Protein AF-A0A8S8YI99-F1 (afdb_monomer_lite)

Structure (mmCIF, N/CA/C/O backbone):
data_AF-A0A8S8YI99-F1
#
_entry.id   AF-A0A8S8YI99-F1
#
loop_
_atom_site.group_PDB
_atom_site.id
_atom_site.type_symbol
_atom_site.label_atom_id
_atom_site.label_alt_id
_atom_site.label_comp_id
_atom_site.label_asym_id
_atom_site.label_entity_id
_atom_site.label_seq_id
_atom_site.pdbx_PDB_ins_code
_atom_site.Cartn_x
_atom_site.Cartn_y
_atom_site.Cartn_z
_atom_site.occupancy
_atom_site.B_iso_or_equiv
_atom_site.auth_seq_id
_atom_site.auth_comp_id
_atom_site.auth_asym_id
_atom_site.auth_atom_id
_atom_site.pdbx_PDB_model_num
ATOM 1 N N . MET A 1 1 ? 26.981 -4.053 -29.893 1.00 69.88 1 MET A N 1
ATOM 2 C CA . MET A 1 1 ? 26.387 -3.080 -28.957 1.00 69.88 1 MET A CA 1
ATOM 3 C C . MET A 1 1 ? 26.513 -3.657 -27.555 1.00 69.88 1 MET A C 1
ATOM 5 O O . MET A 1 1 ? 26.283 -4.852 -27.408 1.00 69.88 1 MET A O 1
ATOM 9 N N . ALA A 1 2 ? 26.973 -2.885 -26.573 1.00 91.38 2 ALA A N 1
ATOM 10 C CA . ALA A 1 2 ? 27.044 -3.340 -25.183 1.00 91.38 2 ALA A CA 1
ATOM 11 C C . ALA A 1 2 ? 25.793 -2.877 -24.428 1.00 91.38 2 ALA A C 1
ATOM 13 O O . ALA A 1 2 ? 25.209 -1.854 -24.773 1.00 91.38 2 ALA A O 1
ATOM 14 N N . VAL A 1 3 ? 25.382 -3.630 -23.413 1.00 95.75 3 VAL A N 1
ATOM 15 C CA . VAL A 1 3 ? 24.265 -3.276 -22.538 1.00 95.75 3 VAL A CA 1
ATOM 16 C C . VAL A 1 3 ? 24.589 -3.744 -21.124 1.00 95.75 3 VAL A C 1
ATOM 18 O O . VAL A 1 3 ? 25.156 -4.821 -20.942 1.00 95.75 3 VAL A O 1
ATOM 21 N N . SER A 1 4 ? 24.269 -2.932 -20.118 1.00 97.69 4 SER A N 1
ATOM 22 C CA . SER A 1 4 ? 24.374 -3.328 -18.709 1.00 97.69 4 SER A CA 1
ATOM 23 C C . SER A 1 4 ? 22.995 -3.482 -18.100 1.00 97.69 4 SER A C 1
ATOM 25 O O . SER A 1 4 ? 22.125 -2.641 -18.316 1.00 97.69 4 SER A O 1
ATOM 27 N N . VAL A 1 5 ? 22.821 -4.539 -17.311 1.00 97.44 5 VAL A N 1
ATOM 28 C CA . VAL A 1 5 ? 21.569 -4.847 -16.623 1.00 97.44 5 VAL A CA 1
ATOM 29 C C . VAL A 1 5 ? 21.832 -4.909 -15.124 1.00 97.44 5 VAL A C 1
ATOM 31 O O . VAL A 1 5 ? 22.716 -5.630 -14.668 1.00 97.44 5 VAL A O 1
ATOM 34 N N . ASN A 1 6 ? 21.053 -4.150 -14.363 1.00 97.88 6 ASN A N 1
ATOM 35 C CA . ASN A 1 6 ? 21.042 -4.127 -12.911 1.00 97.88 6 ASN A CA 1
ATOM 36 C C . ASN A 1 6 ? 19.710 -4.699 -12.412 1.00 97.88 6 ASN A C 1
ATOM 38 O O . ASN A 1 6 ? 18.655 -4.102 -12.627 1.00 97.88 6 ASN A O 1
ATOM 42 N N . LEU A 1 7 ? 19.769 -5.842 -11.734 1.00 97.88 7 LEU A N 1
ATOM 43 C CA . LEU A 1 7 ? 18.630 -6.425 -11.032 1.00 97.88 7 LEU A CA 1
ATOM 44 C C . LEU A 1 7 ? 18.609 -5.872 -9.606 1.00 97.88 7 LEU A C 1
ATOM 46 O O . LEU A 1 7 ? 19.582 -6.011 -8.868 1.00 97.88 7 LEU A O 1
ATOM 50 N N . SER A 1 8 ? 17.523 -5.205 -9.234 1.00 96.50 8 SER A N 1
ATOM 51 C CA . SER A 1 8 ? 17.423 -4.418 -8.008 1.00 96.50 8 SER A CA 1
ATOM 52 C C . SER A 1 8 ? 16.201 -4.797 -7.171 1.00 96.50 8 SER A C 1
ATOM 54 O O . SER A 1 8 ? 15.114 -5.031 -7.693 1.00 96.50 8 SER A O 1
ATOM 56 N N . SER A 1 9 ? 16.378 -4.741 -5.853 1.00 95.50 9 SER A N 1
ATOM 57 C CA . SER A 1 9 ? 15.305 -4.675 -4.855 1.00 95.50 9 SER A CA 1
ATOM 58 C C . SER A 1 9 ? 15.470 -3.361 -4.092 1.00 95.50 9 SER A C 1
ATOM 60 O O . SER A 1 9 ? 15.907 -3.329 -2.945 1.00 95.50 9 SER A O 1
ATOM 62 N N . SER A 1 10 ? 15.232 -2.242 -4.778 1.00 94.00 10 SER A N 1
ATOM 63 C CA . SER A 1 10 ? 15.335 -0.898 -4.207 1.00 94.00 10 SER A CA 1
ATOM 64 C C . SER A 1 10 ? 14.017 -0.537 -3.521 1.00 94.00 10 SER A C 1
ATOM 66 O O . SER A 1 10 ? 13.021 -0.345 -4.225 1.00 94.00 10 SER A O 1
ATOM 68 N N . PRO A 1 11 ? 13.991 -0.412 -2.181 1.00 94.31 11 PRO A N 1
ATOM 69 C CA . PRO A 1 11 ? 12.763 -0.121 -1.459 1.00 94.31 11 PRO A CA 1
ATOM 70 C C . PRO A 1 11 ? 12.285 1.307 -1.730 1.00 94.31 11 PRO A C 1
ATOM 72 O O . PRO A 1 11 ? 13.090 2.241 -1.884 1.00 94.31 11 PRO A O 1
ATOM 75 N N . TYR A 1 12 ? 10.971 1.463 -1.760 1.00 92.75 12 TYR A N 1
ATOM 76 C CA . TYR A 1 12 ? 10.260 2.721 -1.867 1.00 92.75 12 TYR A CA 1
ATOM 77 C C . TYR A 1 12 ? 10.449 3.570 -0.604 1.00 92.75 12 TYR A C 1
ATOM 79 O O . TYR A 1 12 ? 10.443 3.072 0.519 1.00 92.75 12 TYR A O 1
ATOM 87 N N . HIS A 1 13 ? 10.595 4.877 -0.800 1.00 86.50 13 HIS A N 1
ATOM 88 C CA . HIS A 1 13 ? 10.345 5.879 0.229 1.00 86.50 13 HIS A CA 1
ATOM 89 C C . HIS A 1 13 ? 9.954 7.193 -0.447 1.00 86.50 13 HIS A C 1
ATOM 91 O O . HIS A 1 13 ? 10.407 7.489 -1.554 1.00 86.50 13 HIS A O 1
ATOM 97 N N . LEU A 1 14 ? 9.158 8.007 0.247 1.00 80.62 14 LEU A N 1
ATOM 98 C CA . LEU A 1 14 ? 8.550 9.220 -0.311 1.00 80.62 14 LEU A CA 1
ATOM 99 C C . LEU A 1 14 ? 9.578 10.210 -0.898 1.00 80.62 14 LEU A C 1
ATOM 101 O O . LEU A 1 14 ? 9.325 10.861 -1.898 1.00 80.62 14 LEU A O 1
ATOM 105 N N . SER A 1 15 ? 10.772 10.304 -0.309 1.00 75.06 15 SER A N 1
ATOM 106 C CA . SER A 1 15 ? 11.828 11.230 -0.754 1.00 75.06 15 SER A CA 1
ATOM 107 C C . SER A 1 15 ? 12.723 10.721 -1.900 1.00 75.06 15 SER A C 1
ATOM 109 O O . SER A 1 15 ? 13.698 11.389 -2.242 1.00 75.06 15 SER A O 1
ATOM 111 N N . LYS A 1 16 ? 12.449 9.548 -2.494 1.00 69.25 16 LYS A N 1
ATOM 112 C CA . LYS A 1 16 ? 13.306 8.921 -3.529 1.00 69.25 16 LYS A CA 1
ATOM 113 C C . LYS A 1 16 ? 13.011 9.396 -4.961 1.00 69.25 16 LYS A C 1
ATOM 115 O O . LYS A 1 16 ? 13.582 8.870 -5.922 1.00 69.25 16 LYS A O 1
ATOM 120 N N . GLU A 1 17 ? 12.132 10.381 -5.114 1.00 71.19 17 GLU A N 1
ATOM 121 C CA . GLU A 1 17 ? 11.696 10.927 -6.402 1.00 71.19 17 GLU A CA 1
ATOM 122 C C . GLU A 1 17 ? 12.882 11.408 -7.263 1.00 71.19 17 GLU A C 1
ATOM 124 O O . GLU A 1 17 ? 13.791 12.101 -6.801 1.00 71.19 17 GLU A O 1
ATOM 129 N N . GLY A 1 18 ? 12.925 10.973 -8.528 1.00 76.88 18 GLY A N 1
ATOM 130 C CA . GLY A 1 18 ? 13.975 11.335 -9.492 1.00 76.88 18 GLY A CA 1
ATOM 131 C C . GLY A 1 18 ? 15.373 10.749 -9.225 1.00 76.88 18 GLY A C 1
ATOM 132 O O . GLY A 1 18 ? 16.262 10.881 -10.068 1.00 76.88 18 GLY A O 1
ATOM 133 N N . VAL A 1 19 ? 15.604 10.063 -8.096 1.00 87.25 19 VAL A N 1
ATOM 134 C CA . VAL A 1 19 ? 16.926 9.503 -7.744 1.00 87.25 19 VAL A CA 1
ATOM 135 C C . VAL A 1 19 ? 17.355 8.420 -8.738 1.00 87.25 19 VAL A C 1
ATOM 137 O O . VAL A 1 19 ? 18.492 8.431 -9.212 1.00 87.25 19 VAL A O 1
ATOM 140 N N . ARG A 1 20 ? 16.442 7.513 -9.109 1.00 90.81 20 ARG A N 1
ATOM 141 C CA . ARG A 1 20 ? 16.730 6.440 -10.078 1.00 90.81 20 ARG A CA 1
ATOM 142 C C . ARG A 1 20 ? 16.978 6.957 -11.488 1.00 90.81 20 ARG A C 1
ATOM 144 O O . ARG A 1 20 ? 17.916 6.494 -12.126 1.00 90.81 20 ARG A O 1
ATOM 151 N N . ALA A 1 21 ? 16.211 7.948 -11.941 1.00 92.56 21 ALA A N 1
ATOM 152 C CA . ALA A 1 21 ? 16.434 8.585 -13.237 1.00 92.56 21 ALA A CA 1
ATOM 153 C C . ALA A 1 21 ? 17.845 9.191 -13.324 1.00 92.56 21 ALA A C 1
ATOM 155 O O . ALA A 1 21 ? 18.573 8.935 -14.283 1.00 92.56 21 ALA A O 1
ATOM 156 N N . LYS A 1 22 ? 18.274 9.922 -12.284 1.00 93.69 22 LYS A N 1
ATOM 157 C CA . LYS A 1 22 ? 19.636 10.477 -12.193 1.00 93.69 22 LYS A CA 1
ATOM 158 C C . LYS A 1 22 ? 20.707 9.385 -12.195 1.00 93.69 22 LYS A C 1
ATOM 160 O O . LYS A 1 22 ? 21.696 9.513 -12.916 1.00 93.69 22 LYS A O 1
ATOM 165 N N . LEU A 1 23 ? 20.506 8.317 -11.419 1.00 94.69 23 LEU A N 1
ATOM 166 C CA . LEU A 1 23 ? 21.426 7.178 -11.350 1.00 94.69 23 LEU A CA 1
ATOM 167 C C . LEU A 1 23 ? 21.595 6.513 -12.717 1.00 94.69 23 LEU A C 1
ATOM 169 O O . LEU A 1 23 ? 22.722 6.333 -13.169 1.00 94.69 23 LEU A O 1
ATOM 173 N N . VAL A 1 24 ? 20.489 6.183 -13.383 1.00 96.00 24 VAL A N 1
ATOM 174 C CA . VAL A 1 24 ? 20.504 5.470 -14.666 1.00 96.00 24 VAL A CA 1
ATOM 175 C C . VAL A 1 24 ? 21.127 6.318 -15.768 1.00 96.00 24 VAL A C 1
ATOM 177 O O . VAL A 1 24 ? 21.993 5.826 -16.486 1.00 96.00 24 VAL A O 1
ATOM 180 N N . ARG A 1 25 ? 20.780 7.607 -15.851 1.00 96.25 25 ARG A N 1
ATOM 181 C CA . ARG A 1 25 ? 21.399 8.535 -16.812 1.00 96.25 25 ARG A CA 1
ATOM 182 C C . ARG A 1 25 ? 22.901 8.639 -16.593 1.00 96.25 25 ARG A C 1
ATOM 184 O O . ARG A 1 25 ? 23.674 8.526 -17.540 1.00 96.25 25 ARG A O 1
ATOM 191 N N . LYS A 1 26 ? 23.326 8.795 -15.334 1.00 97.31 26 LYS A N 1
ATOM 192 C CA . LYS A 1 26 ? 24.749 8.874 -14.997 1.00 97.31 26 LYS A CA 1
ATOM 193 C C . LYS A 1 26 ? 25.484 7.575 -15.329 1.00 97.31 26 LYS A C 1
ATOM 195 O O . LYS A 1 26 ? 26.608 7.638 -15.826 1.00 97.31 26 LYS A O 1
ATOM 200 N N . ALA A 1 27 ? 24.872 6.420 -15.072 1.00 97.75 27 ALA A N 1
ATOM 201 C CA . ALA A 1 27 ? 25.441 5.120 -15.410 1.00 97.75 27 ALA A CA 1
ATOM 202 C C . ALA A 1 27 ? 25.604 4.963 -16.929 1.00 97.75 27 ALA A C 1
ATOM 204 O O . ALA A 1 27 ? 26.716 4.714 -17.391 1.00 97.75 27 ALA A O 1
ATOM 205 N N . ALA A 1 28 ? 24.546 5.210 -17.706 1.00 97.69 28 ALA A N 1
ATOM 206 C CA . ALA A 1 28 ? 24.569 5.100 -19.164 1.00 97.69 28 ALA A CA 1
ATOM 207 C C . ALA A 1 28 ? 25.586 6.060 -19.807 1.00 97.69 28 ALA A C 1
ATOM 209 O O . ALA A 1 28 ? 26.390 5.642 -20.641 1.00 97.69 28 ALA A O 1
ATOM 210 N N . SER A 1 29 ? 25.638 7.323 -19.361 1.00 97.56 29 SER A N 1
ATOM 211 C CA . SER A 1 29 ? 26.614 8.295 -19.873 1.00 97.56 29 SER A CA 1
ATOM 212 C C . SER A 1 29 ? 28.059 7.913 -19.539 1.00 97.56 29 SER A C 1
ATOM 214 O O . SER A 1 29 ? 28.967 8.182 -20.314 1.00 97.56 29 SER A O 1
ATOM 216 N N . THR A 1 30 ? 28.290 7.316 -18.363 1.00 97.94 30 THR A N 1
ATOM 217 C CA . THR A 1 30 ? 29.642 6.940 -17.908 1.00 97.94 30 THR A CA 1
ATOM 218 C C . THR A 1 30 ? 30.135 5.675 -18.607 1.00 97.94 30 THR A C 1
ATOM 220 O O . THR A 1 30 ? 31.314 5.578 -18.929 1.00 97.94 30 THR A O 1
ATOM 223 N N . LEU A 1 31 ? 29.240 4.715 -18.850 1.00 97.38 31 LEU A N 1
ATOM 224 C CA . LEU A 1 31 ? 29.555 3.455 -19.524 1.00 97.38 31 LEU A CA 1
ATOM 225 C C . LEU A 1 31 ? 29.600 3.591 -21.054 1.00 97.38 31 LEU A C 1
ATOM 227 O O . LEU A 1 31 ? 30.177 2.741 -21.728 1.00 97.38 31 LEU A O 1
ATOM 231 N N . GLY A 1 32 ? 28.995 4.645 -21.611 1.00 97.00 32 GLY A N 1
ATOM 232 C CA . GLY A 1 32 ? 28.940 4.877 -23.056 1.00 97.00 32 GLY A CA 1
ATOM 233 C C . GLY A 1 32 ? 27.995 3.928 -23.800 1.00 97.00 32 GLY A C 1
ATOM 234 O O . GLY A 1 32 ? 28.069 3.827 -25.021 1.00 97.00 32 GLY A O 1
ATOM 235 N N . HIS A 1 33 ? 27.109 3.230 -23.087 1.00 97.00 33 HIS A N 1
ATOM 236 C CA . HIS A 1 33 ? 26.093 2.353 -23.665 1.00 97.00 33 HIS A CA 1
ATOM 237 C C . HIS A 1 33 ? 24.839 2.286 -22.769 1.00 97.00 33 HIS A C 1
ATOM 239 O O . HIS A 1 33 ? 24.893 2.725 -21.616 1.00 97.00 33 HIS A O 1
ATOM 245 N N . PRO A 1 34 ? 23.712 1.728 -23.249 1.00 97.56 34 PRO A N 1
ATOM 246 C CA . PRO A 1 34 ? 22.478 1.660 -22.470 1.00 97.56 34 PRO A CA 1
ATOM 247 C C . PRO A 1 34 ? 22.619 0.893 -21.148 1.00 97.56 34 PRO A C 1
ATOM 249 O O . PRO A 1 34 ? 23.359 -0.097 -21.051 1.00 97.56 34 PRO A O 1
ATOM 252 N N . PHE A 1 35 ? 21.896 1.363 -20.132 1.00 98.06 35 PHE A N 1
ATOM 253 C CA . PHE A 1 35 ? 21.849 0.794 -18.787 1.00 98.06 35 PHE A CA 1
ATOM 254 C C . PHE A 1 35 ? 20.394 0.544 -18.382 1.00 98.06 35 PHE A C 1
ATOM 256 O O . PHE A 1 35 ? 19.594 1.479 -18.333 1.00 98.06 35 PHE A O 1
ATOM 263 N N . LEU A 1 36 ? 20.054 -0.708 -18.076 1.00 97.62 36 LEU A N 1
ATOM 264 C CA . LEU A 1 36 ? 18.724 -1.111 -17.624 1.00 97.62 36 LEU A CA 1
ATOM 265 C C . LEU A 1 36 ? 18.750 -1.445 -16.138 1.00 97.62 36 LEU A C 1
ATOM 267 O O . LEU A 1 36 ? 19.582 -2.226 -15.687 1.00 97.62 36 LEU A O 1
ATOM 271 N N . LEU A 1 37 ? 17.805 -0.895 -15.386 1.00 97.62 37 LE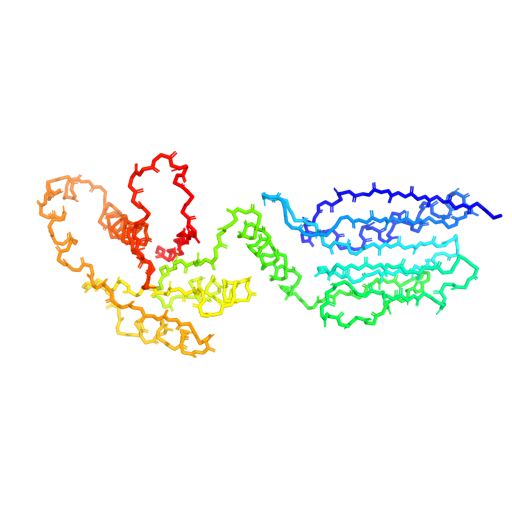U A N 1
ATOM 272 C CA . LEU A 1 37 ? 17.546 -1.234 -13.995 1.00 97.62 37 LEU A CA 1
ATOM 273 C C . LEU A 1 37 ? 16.163 -1.878 -13.903 1.00 97.62 37 LEU A C 1
ATOM 275 O O . LEU A 1 37 ? 15.145 -1.218 -14.111 1.00 97.62 37 LEU A O 1
ATOM 279 N N . CYS A 1 38 ? 16.135 -3.165 -13.569 1.00 97.38 38 CYS A N 1
ATOM 280 C CA . CYS A 1 38 ? 14.917 -3.915 -13.297 1.00 97.38 38 CYS A CA 1
ATOM 281 C C . CYS A 1 38 ? 14.701 -3.962 -11.787 1.00 97.38 38 CYS A C 1
ATOM 283 O O . CYS A 1 38 ? 15.500 -4.573 -11.077 1.00 97.38 38 CYS A O 1
ATOM 285 N N . ASN A 1 39 ? 13.655 -3.304 -11.295 1.00 96.81 39 ASN A N 1
ATOM 286 C CA . ASN A 1 39 ? 13.352 -3.251 -9.871 1.00 96.81 39 ASN A CA 1
ATOM 287 C C . ASN A 1 39 ? 12.201 -4.196 -9.516 1.00 96.81 39 ASN A C 1
ATOM 289 O O . ASN A 1 39 ? 11.265 -4.365 -10.296 1.00 96.81 39 ASN A O 1
ATOM 293 N N . GLN A 1 40 ? 12.255 -4.759 -8.314 1.00 96.62 40 GLN A N 1
ATOM 294 C CA . GLN A 1 40 ? 11.138 -5.480 -7.714 1.00 96.62 40 GLN A CA 1
ATOM 295 C C . GLN A 1 40 ? 9.895 -4.579 -7.568 1.00 96.62 40 GLN A C 1
ATOM 297 O O . GLN A 1 40 ? 10.007 -3.358 -7.434 1.00 96.62 40 GLN A O 1
ATOM 302 N N . VAL A 1 41 ? 8.714 -5.198 -7.566 1.00 95.81 41 VAL A N 1
ATOM 303 C CA . VAL A 1 41 ? 7.425 -4.589 -7.211 1.00 95.81 41 VAL A CA 1
ATOM 304 C C . VAL A 1 41 ? 6.726 -5.470 -6.168 1.00 95.81 41 VAL A C 1
ATOM 306 O O . VAL A 1 41 ? 6.932 -6.686 -6.177 1.00 95.81 41 VAL A O 1
ATOM 309 N N . GLY A 1 42 ? 5.953 -4.875 -5.260 1.00 95.56 42 GLY A N 1
ATOM 310 C CA . GLY A 1 42 ? 5.233 -5.586 -4.195 1.00 95.56 42 GLY A CA 1
ATOM 311 C C . GLY A 1 42 ? 5.710 -5.229 -2.787 1.00 95.56 42 GLY A C 1
ATOM 312 O O . GLY A 1 42 ? 6.720 -4.549 -2.609 1.00 95.56 42 GLY A O 1
ATOM 313 N N . GLY A 1 43 ? 4.988 -5.700 -1.775 1.00 95.69 43 GLY A N 1
ATOM 314 C CA . GLY A 1 43 ? 5.337 -5.555 -0.360 1.00 95.69 43 GLY A CA 1
ATOM 315 C C . GLY A 1 43 ? 6.004 -6.804 0.212 1.00 95.69 43 GLY A C 1
ATOM 316 O O . GLY A 1 43 ? 5.630 -7.923 -0.114 1.00 95.69 43 GLY A O 1
ATOM 317 N N . ASN A 1 44 ? 6.999 -6.656 1.074 1.00 94.50 44 ASN A N 1
ATOM 318 C CA . ASN A 1 44 ? 7.594 -7.749 1.832 1.00 94.50 44 ASN A CA 1
ATOM 319 C C . ASN A 1 44 ? 7.843 -7.283 3.264 1.00 94.50 44 ASN A C 1
ATOM 321 O O . ASN A 1 44 ? 8.831 -6.588 3.523 1.00 94.50 44 ASN A O 1
ATOM 325 N N . ASP A 1 45 ? 6.959 -7.699 4.169 1.00 91.56 45 ASP A N 1
ATOM 326 C CA . ASP A 1 45 ? 6.895 -7.194 5.539 1.00 91.56 45 ASP A CA 1
ATOM 327 C C . ASP A 1 45 ? 6.891 -5.652 5.534 1.00 91.56 45 ASP A C 1
ATOM 329 O O . ASP A 1 45 ? 6.075 -5.038 4.847 1.00 91.56 45 ASP A O 1
ATOM 333 N N . ASP A 1 46 ? 7.835 -5.020 6.229 1.00 91.00 46 ASP A N 1
ATOM 334 C CA . ASP A 1 46 ? 7.919 -3.561 6.362 1.00 91.00 46 ASP A CA 1
ATOM 335 C C . ASP A 1 46 ? 8.483 -2.845 5.116 1.00 91.00 46 ASP A C 1
ATOM 337 O O . ASP A 1 46 ? 8.576 -1.614 5.086 1.00 91.00 46 ASP A O 1
ATOM 341 N N . LEU A 1 47 ? 8.914 -3.588 4.088 1.00 95.19 47 LEU A N 1
ATOM 342 C CA . LEU A 1 47 ? 9.511 -3.027 2.875 1.00 95.19 47 LEU A CA 1
ATOM 343 C C . LEU A 1 47 ? 8.543 -3.075 1.700 1.00 95.19 47 LEU A C 1
ATOM 345 O O . LEU A 1 47 ? 7.982 -4.112 1.372 1.00 95.19 47 LEU A O 1
ATOM 349 N N . LEU A 1 48 ? 8.426 -1.954 0.996 1.00 96.06 48 LEU A N 1
ATOM 350 C CA . LEU A 1 48 ? 7.611 -1.831 -0.208 1.00 96.06 48 LEU A CA 1
ATOM 351 C C . LEU A 1 48 ? 8.518 -1.573 -1.404 1.00 96.06 48 LEU A C 1
ATOM 353 O O . LEU A 1 48 ? 9.459 -0.787 -1.311 1.00 96.06 48 LEU A O 1
ATOM 357 N N . PHE A 1 49 ? 8.232 -2.207 -2.532 1.00 96.00 49 PHE A N 1
ATOM 358 C CA . PHE A 1 49 ? 8.944 -2.020 -3.787 1.00 96.00 49 PHE A CA 1
ATOM 359 C C . PHE A 1 49 ? 7.962 -1.495 -4.830 1.00 96.00 49 PHE A C 1
ATOM 361 O O . PHE A 1 49 ? 6.935 -2.108 -5.110 1.00 96.00 49 PHE A O 1
ATOM 368 N N . ASP A 1 50 ? 8.270 -0.342 -5.410 1.00 94.12 50 ASP A N 1
ATOM 369 C CA . ASP A 1 50 ? 7.360 0.396 -6.286 1.00 94.12 50 ASP A CA 1
ATOM 370 C C . ASP A 1 50 ? 7.440 -0.031 -7.755 1.00 94.12 50 ASP A C 1
ATOM 372 O O . ASP A 1 50 ? 6.777 0.565 -8.602 1.00 94.12 50 ASP A O 1
ATOM 376 N N . GLY A 1 51 ? 8.268 -1.021 -8.102 1.00 93.94 51 GLY A N 1
ATOM 377 C CA . GLY A 1 51 ? 8.568 -1.308 -9.499 1.00 93.94 51 GLY A CA 1
ATOM 378 C C . GLY A 1 51 ? 9.330 -0.132 -10.094 1.00 93.94 51 GLY A C 1
ATOM 379 O O . GLY A 1 51 ? 10.448 0.143 -9.659 1.00 93.94 51 GLY A O 1
ATOM 380 N N . ARG A 1 52 ? 8.745 0.583 -11.067 1.00 92.94 52 ARG A N 1
ATOM 381 C CA . ARG A 1 52 ? 9.401 1.671 -11.824 1.00 92.94 52 ARG A CA 1
ATOM 382 C C . ARG A 1 52 ? 10.783 1.263 -12.342 1.00 92.94 52 ARG A C 1
ATOM 384 O O . ARG A 1 52 ? 11.788 1.957 -12.137 1.00 92.94 52 ARG A O 1
ATOM 391 N N . SER A 1 53 ? 10.839 0.089 -12.965 1.00 95.12 53 SER A N 1
ATOM 392 C CA . SER A 1 53 ? 11.993 -0.330 -13.761 1.00 95.12 53 SER A CA 1
ATOM 393 C C . SER A 1 53 ? 12.274 0.715 -14.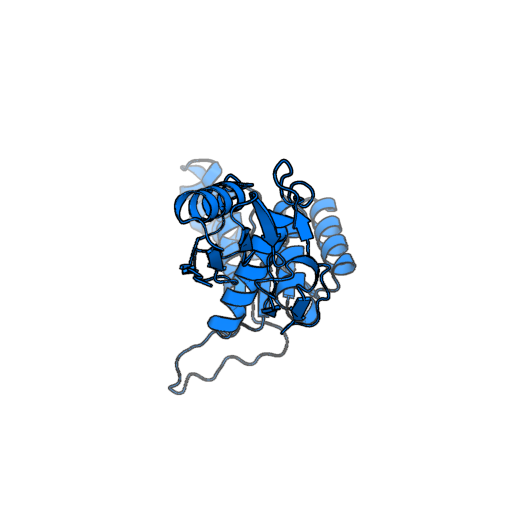839 1.00 95.12 53 SER A C 1
ATOM 395 O O . SER A 1 53 ? 11.350 1.347 -15.348 1.00 95.12 53 SER A O 1
ATOM 397 N N . ILE A 1 54 ? 13.542 0.937 -15.161 1.00 95.56 54 ILE A N 1
ATOM 398 C CA . ILE A 1 54 ? 13.957 2.071 -15.988 1.00 95.56 54 ILE A CA 1
ATOM 399 C C . ILE A 1 54 ? 15.156 1.696 -16.859 1.00 95.56 54 ILE A C 1
ATOM 401 O O . ILE A 1 54 ? 16.131 1.117 -16.383 1.00 95.56 54 ILE A O 1
ATOM 405 N N . ALA A 1 55 ? 15.086 2.048 -18.137 1.00 97.00 55 ALA A N 1
ATOM 406 C CA . ALA A 1 55 ? 16.190 1.968 -19.084 1.00 97.00 55 ALA A CA 1
ATOM 407 C C . ALA A 1 55 ? 16.672 3.380 -19.418 1.00 97.00 55 ALA A C 1
ATOM 409 O O . ALA A 1 55 ? 15.857 4.296 -19.522 1.00 97.00 55 ALA A O 1
ATOM 410 N N . GLY A 1 56 ? 17.981 3.567 -19.580 1.00 97.00 56 GLY A N 1
ATOM 411 C CA . GLY A 1 56 ? 18.543 4.841 -20.012 1.00 97.00 56 GLY A CA 1
ATOM 412 C C . GLY A 1 56 ? 19.683 4.699 -21.001 1.00 97.00 56 GLY A C 1
ATOM 413 O O . GLY A 1 56 ? 20.439 3.726 -20.963 1.00 97.00 56 GLY A O 1
ATOM 414 N N . TRP A 1 57 ? 19.808 5.706 -21.858 1.00 97.44 57 TRP A N 1
ATOM 415 C CA . TRP A 1 57 ? 20.779 5.780 -22.943 1.00 97.44 57 TRP A CA 1
ATOM 416 C C . TRP A 1 57 ? 21.851 6.847 -22.671 1.00 97.44 57 TRP A C 1
ATOM 418 O O . TRP A 1 57 ? 21.646 7.739 -21.840 1.00 97.44 57 TRP A O 1
ATOM 428 N N . PRO A 1 58 ? 23.023 6.769 -23.338 1.00 96.81 58 PRO A N 1
ATOM 429 C CA . PRO A 1 58 ? 24.119 7.721 -23.128 1.00 96.81 58 PRO A CA 1
ATOM 430 C C . PRO A 1 58 ? 23.781 9.174 -23.480 1.00 96.81 58 PRO A C 1
ATOM 432 O O . PRO A 1 58 ? 24.392 10.086 -22.930 1.00 96.81 58 PRO A O 1
ATOM 435 N N . ASP A 1 59 ? 22.812 9.386 -24.372 1.00 95.62 59 ASP A N 1
ATOM 436 C CA . ASP A 1 59 ? 22.270 10.703 -24.729 1.00 95.62 59 ASP A CA 1
ATOM 437 C C . ASP A 1 59 ? 21.421 11.323 -23.603 1.00 95.62 59 ASP A C 1
ATOM 439 O O . ASP A 1 59 ? 21.091 12.505 -23.646 1.00 95.62 59 ASP A O 1
ATOM 443 N N . GLY A 1 60 ? 21.098 10.533 -22.577 1.00 95.94 60 GLY A N 1
ATOM 444 C CA . GLY A 1 60 ? 20.280 10.913 -21.441 1.00 95.94 60 GLY A CA 1
ATOM 445 C C . GLY A 1 60 ? 18.814 10.511 -21.572 1.00 95.94 60 GLY A C 1
ATOM 446 O O . GLY A 1 60 ? 18.097 10.684 -20.593 1.00 95.94 60 GLY A O 1
ATOM 447 N N . THR A 1 61 ? 18.353 9.973 -22.699 1.00 96.69 61 THR A N 1
ATOM 448 C CA . THR A 1 61 ? 16.969 9.497 -22.850 1.00 96.69 61 THR A CA 1
ATOM 449 C C . THR A 1 61 ? 16.692 8.375 -21.850 1.00 96.69 61 THR A C 1
ATOM 451 O O . THR A 1 61 ? 17.568 7.544 -21.594 1.00 96.69 61 THR A O 1
ATOM 454 N N . ILE A 1 62 ? 15.494 8.345 -21.256 1.00 96.44 62 ILE A N 1
ATOM 455 C CA . ILE A 1 62 ? 15.056 7.235 -20.397 1.00 96.44 62 ILE A CA 1
ATOM 456 C C . ILE A 1 62 ? 13.662 6.747 -20.778 1.00 96.44 62 ILE A C 1
ATOM 458 O O . ILE A 1 62 ? 12.808 7.525 -21.198 1.00 96.44 62 ILE A O 1
ATOM 462 N N . VAL A 1 63 ? 13.431 5.459 -20.552 1.00 95.69 63 VAL A N 1
ATOM 463 C CA . VAL A 1 63 ? 12.112 4.827 -20.610 1.00 95.69 63 VAL A CA 1
ATOM 464 C C . VAL A 1 63 ? 11.826 4.221 -19.246 1.00 95.69 63 VAL A C 1
ATOM 466 O O . VAL A 1 63 ? 12.638 3.443 -18.738 1.00 95.69 63 VAL A O 1
ATOM 469 N N . GLN A 1 64 ? 10.690 4.572 -18.647 1.00 93.88 64 GLN A N 1
ATOM 470 C CA . GLN A 1 64 ? 10.303 4.106 -17.316 1.00 93.88 64 GLN A CA 1
ATOM 471 C C . GLN A 1 64 ? 9.010 3.285 -17.374 1.00 93.88 64 GLN A C 1
ATOM 473 O O . GLN A 1 64 ? 8.017 3.697 -17.971 1.00 93.88 64 GLN A O 1
ATOM 478 N N . GLY A 1 65 ? 9.031 2.119 -16.727 1.00 92.88 65 GLY A N 1
ATOM 479 C CA . GLY A 1 65 ? 7.850 1.297 -16.484 1.00 92.88 65 GLY A CA 1
ATOM 480 C C . GLY A 1 65 ? 6.944 1.881 -15.390 1.00 92.88 65 GLY A C 1
ATOM 481 O O . GLY A 1 65 ? 7.367 2.756 -14.629 1.00 92.88 65 GLY A O 1
ATOM 482 N N . PRO A 1 66 ? 5.699 1.399 -15.283 1.00 92.19 66 PRO A N 1
ATOM 483 C CA . PRO A 1 66 ? 4.743 1.904 -14.308 1.00 92.19 66 PRO A CA 1
ATOM 484 C C . PRO A 1 66 ? 5.170 1.647 -12.857 1.00 92.19 66 PRO A C 1
ATOM 486 O O . PRO A 1 66 ? 5.987 0.774 -12.545 1.00 92.19 66 PRO A O 1
ATOM 489 N N . ALA A 1 67 ? 4.592 2.446 -11.963 1.00 91.44 67 ALA A N 1
ATOM 490 C CA . ALA A 1 67 ? 4.664 2.232 -10.526 1.00 91.44 67 ALA A CA 1
ATOM 491 C C . ALA A 1 67 ? 3.615 1.202 -10.095 1.00 91.44 67 ALA A C 1
ATOM 493 O O . ALA A 1 67 ? 2.536 1.168 -10.683 1.00 91.44 67 ALA A O 1
ATOM 494 N N . TRP A 1 68 ? 3.910 0.419 -9.055 1.00 92.81 68 TRP A N 1
ATOM 495 C CA . TRP A 1 68 ? 2.934 -0.456 -8.385 1.00 92.81 68 TRP A CA 1
ATOM 496 C C . TRP A 1 68 ? 2.187 -1.402 -9.340 1.00 92.81 68 TRP A C 1
ATOM 498 O O . TRP A 1 68 ? 1.013 -1.698 -9.140 1.00 92.81 68 TRP A O 1
ATOM 508 N N . SER A 1 69 ? 2.865 -1.870 -10.389 1.00 92.75 69 SER A N 1
ATOM 509 C CA . SER A 1 69 ? 2.301 -2.791 -11.373 1.00 92.75 69 SER A CA 1
ATOM 510 C C . SER A 1 69 ? 3.284 -3.898 -11.715 1.00 92.75 69 SER A C 1
ATOM 512 O O . SER A 1 69 ? 4.498 -3.686 -11.803 1.00 92.75 69 SER A O 1
ATOM 514 N N . THR A 1 70 ? 2.733 -5.094 -11.900 1.00 93.81 70 THR A N 1
ATOM 515 C CA . THR A 1 70 ? 3.481 -6.281 -12.309 1.00 93.81 70 THR A CA 1
ATOM 516 C C . THR A 1 70 ? 3.434 -6.414 -13.824 1.00 93.81 70 THR A C 1
ATOM 518 O O . THR A 1 70 ? 2.379 -6.316 -14.447 1.00 93.81 70 THR A O 1
ATOM 521 N N . GLY A 1 71 ? 4.588 -6.635 -14.447 1.00 93.88 71 GLY A N 1
ATOM 522 C CA . GLY A 1 71 ? 4.655 -6.734 -15.898 1.00 93.88 71 GLY A CA 1
ATOM 523 C C . GLY A 1 71 ? 6.067 -6.750 -16.449 1.00 93.88 71 GLY A C 1
ATOM 524 O O . GLY A 1 71 ? 7.052 -6.814 -15.710 1.00 93.88 71 GLY A O 1
ATOM 525 N N . ILE A 1 72 ? 6.144 -6.705 -17.774 1.00 94.81 72 ILE A N 1
ATOM 526 C CA . ILE A 1 72 ? 7.388 -6.743 -18.532 1.00 94.81 72 ILE A CA 1
ATOM 527 C C . ILE A 1 72 ? 7.535 -5.420 -19.281 1.00 94.81 72 ILE A C 1
ATOM 529 O O . ILE A 1 72 ? 6.702 -5.065 -20.116 1.00 94.81 72 ILE A O 1
ATOM 533 N N . LEU A 1 73 ? 8.626 -4.708 -18.999 1.00 95.38 73 LEU A N 1
ATOM 534 C CA . LEU A 1 73 ? 9.071 -3.569 -19.795 1.00 95.38 73 LEU A CA 1
ATOM 535 C C . LEU A 1 73 ? 9.922 -4.094 -20.955 1.00 95.38 73 LEU A C 1
ATOM 537 O O . LEU A 1 73 ? 11.076 -4.476 -20.754 1.00 95.38 73 LEU A O 1
ATOM 541 N N . LEU A 1 74 ? 9.346 -4.133 -22.154 1.00 95.12 74 LEU A N 1
ATOM 542 C CA . LEU A 1 74 ? 10.039 -4.541 -23.369 1.00 95.12 74 LEU A CA 1
ATOM 543 C C . LEU A 1 74 ? 10.706 -3.319 -24.005 1.00 95.12 74 LEU A C 1
ATOM 545 O O . LEU A 1 74 ? 10.032 -2.343 -24.327 1.00 95.12 74 LEU A O 1
ATOM 549 N N . ILE A 1 75 ? 12.026 -3.383 -24.182 1.00 94.56 75 ILE A N 1
ATOM 550 C CA . ILE A 1 75 ? 12.845 -2.301 -24.734 1.00 94.56 75 ILE A CA 1
ATOM 551 C C . ILE A 1 75 ? 13.559 -2.791 -25.990 1.00 94.56 75 ILE A C 1
ATOM 553 O O . ILE A 1 75 ? 14.233 -3.822 -25.951 1.00 94.56 75 ILE A O 1
ATOM 557 N N . ASP A 1 76 ? 13.466 -2.009 -27.061 1.00 93.56 76 ASP A N 1
ATOM 558 C CA . ASP A 1 76 ? 14.417 -2.063 -28.165 1.00 93.56 76 ASP A CA 1
ATOM 559 C C . ASP A 1 76 ? 15.582 -1.110 -27.849 1.00 93.56 76 ASP A C 1
ATOM 561 O O . ASP A 1 76 ? 15.386 0.053 -27.493 1.00 93.56 76 ASP A O 1
ATOM 565 N N . ILE A 1 77 ? 16.807 -1.635 -27.892 1.00 92.12 77 ILE A N 1
ATOM 566 C CA . ILE A 1 77 ? 18.018 -0.911 -27.488 1.00 92.12 77 ILE A CA 1
ATOM 567 C C . ILE A 1 77 ? 18.411 0.133 -28.544 1.00 92.12 77 ILE A C 1
ATOM 569 O O . ILE A 1 77 ? 18.983 1.167 -28.190 1.00 92.12 77 ILE A O 1
ATOM 573 N N . ASP A 1 78 ? 18.095 -0.118 -29.813 1.00 91.94 78 ASP A N 1
ATOM 574 C CA . ASP A 1 78 ? 18.354 0.798 -30.924 1.00 91.94 78 ASP A CA 1
ATOM 575 C C . ASP A 1 78 ? 17.202 1.804 -31.101 1.00 91.94 78 ASP A C 1
ATOM 577 O O . ASP A 1 78 ? 17.430 2.940 -31.522 1.00 91.94 78 ASP A O 1
ATOM 581 N N . HIS A 1 79 ? 15.982 1.412 -30.719 1.00 90.94 79 HIS A N 1
ATOM 582 C CA . HIS A 1 79 ? 14.757 2.201 -30.870 1.00 90.94 79 HIS A CA 1
ATOM 583 C C . HIS A 1 79 ? 14.014 2.382 -29.531 1.00 90.94 79 HIS A C 1
ATOM 585 O O . HIS A 1 79 ? 13.028 1.690 -29.269 1.00 90.94 79 HIS A O 1
ATOM 591 N N . PRO A 1 80 ? 14.436 3.321 -28.657 1.00 88.69 80 PRO A N 1
ATOM 592 C CA . PRO A 1 80 ? 13.777 3.551 -27.364 1.00 88.69 80 PRO A CA 1
ATOM 593 C C . PRO A 1 80 ? 12.284 3.902 -27.488 1.00 88.69 80 PRO A C 1
ATOM 595 O O . PRO A 1 80 ? 11.506 3.646 -26.571 1.00 88.69 80 PRO A O 1
ATOM 598 N N . ASP A 1 81 ? 11.872 4.465 -28.623 1.00 90.44 81 ASP A N 1
ATOM 599 C CA . ASP A 1 81 ? 10.491 4.787 -28.982 1.00 90.44 81 ASP A CA 1
ATOM 600 C C . ASP A 1 81 ? 9.615 3.562 -29.285 1.00 90.44 81 ASP A C 1
ATOM 602 O O . ASP A 1 81 ? 8.391 3.656 -29.205 1.00 90.44 81 ASP A O 1
ATOM 606 N N . ALA A 1 82 ? 10.222 2.401 -29.547 1.00 93.06 82 ALA A N 1
ATOM 607 C CA . ALA A 1 82 ? 9.528 1.126 -29.723 1.00 93.06 82 ALA A CA 1
ATOM 608 C C . ALA A 1 82 ? 9.250 0.391 -28.395 1.00 93.06 82 ALA A C 1
ATOM 610 O O . ALA A 1 82 ? 8.746 -0.737 -28.398 1.00 93.06 82 ALA A O 1
ATOM 611 N N . ALA A 1 83 ? 9.578 1.001 -27.251 1.00 93.50 83 ALA A N 1
ATOM 612 C CA . ALA A 1 83 ? 9.328 0.410 -25.946 1.00 93.50 83 ALA A CA 1
ATOM 613 C C . ALA A 1 83 ? 7.835 0.131 -25.703 1.00 93.50 83 ALA A C 1
ATOM 615 O O . ALA A 1 83 ? 6.962 0.934 -26.040 1.00 93.50 83 ALA A O 1
ATOM 616 N N . SER A 1 84 ? 7.535 -0.997 -25.056 1.00 93.44 84 SER A N 1
ATOM 617 C CA . SER A 1 84 ? 6.163 -1.391 -24.719 1.00 93.44 84 SER A CA 1
ATOM 618 C C . SER A 1 84 ? 6.057 -2.028 -23.333 1.00 93.44 84 SER A C 1
ATOM 620 O O . SER A 1 84 ? 7.008 -2.608 -22.808 1.00 93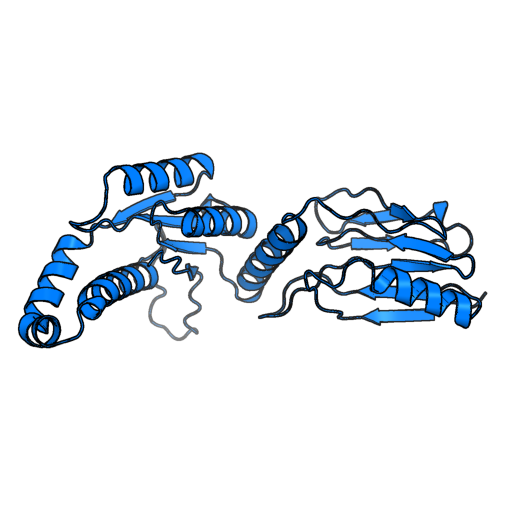.44 84 SER A O 1
ATOM 622 N N . TRP A 1 85 ? 4.889 -1.864 -22.710 1.00 94.25 85 TRP A N 1
ATOM 623 C CA . TRP A 1 85 ? 4.552 -2.487 -21.434 1.00 94.25 85 TRP A CA 1
ATOM 624 C C . TRP A 1 85 ? 3.628 -3.672 -21.678 1.00 94.25 85 TRP A C 1
ATOM 626 O O . TRP A 1 85 ? 2.575 -3.518 -22.297 1.00 94.25 85 TRP A O 1
ATOM 636 N N . ILE A 1 86 ? 4.017 -4.840 -21.173 1.00 93.38 86 ILE A N 1
ATOM 637 C CA . ILE A 1 86 ? 3.195 -6.048 -21.181 1.00 93.38 86 ILE A CA 1
ATOM 638 C C . ILE A 1 86 ? 2.733 -6.274 -19.736 1.00 93.38 86 ILE A C 1
ATOM 640 O O . ILE A 1 86 ? 3.524 -6.775 -18.929 1.00 93.38 86 ILE A O 1
ATOM 644 N N . PRO A 1 87 ? 1.504 -5.866 -19.372 1.00 92.94 87 PRO A N 1
ATOM 645 C CA . PRO A 1 87 ? 1.008 -6.031 -18.013 1.00 92.94 87 PRO A CA 1
ATOM 646 C C . PRO A 1 87 ? 0.779 -7.514 -17.701 1.00 92.94 87 PRO A C 1
ATOM 648 O O . PRO A 1 87 ? 0.325 -8.280 -18.553 1.00 92.94 87 PRO A O 1
ATOM 651 N N . LEU A 1 88 ? 1.113 -7.917 -16.475 1.00 91.00 88 LEU A N 1
ATOM 652 C CA . LEU A 1 88 ? 0.718 -9.207 -15.893 1.00 91.00 88 LEU A CA 1
ATOM 653 C C . LEU A 1 88 ? -0.500 -9.061 -14.969 1.00 91.00 88 LEU A C 1
ATOM 655 O O . LEU A 1 88 ? -1.064 -10.060 -14.527 1.00 91.00 88 LEU A O 1
ATOM 659 N N . ASP A 1 89 ? -0.905 -7.821 -14.707 1.00 83.31 89 ASP A N 1
ATOM 660 C CA . ASP A 1 89 ? -2.135 -7.444 -14.030 1.00 83.31 89 ASP A CA 1
ATOM 661 C C . ASP A 1 89 ? -3.178 -6.919 -15.040 1.00 83.31 89 ASP A C 1
ATOM 663 O O . ASP A 1 89 ? -2.941 -6.821 -16.245 1.00 83.31 89 ASP A O 1
ATOM 667 N N . SER A 1 90 ? -4.379 -6.605 -14.559 1.00 76.31 90 SER A N 1
ATOM 668 C CA . SER A 1 90 ? -5.469 -6.047 -15.372 1.00 76.31 90 SER A CA 1
ATOM 669 C C . SER A 1 90 ? -5.291 -4.560 -15.711 1.00 76.31 90 SER A C 1
ATOM 671 O O . SER A 1 90 ? -6.185 -3.961 -16.311 1.00 76.31 90 SER A O 1
ATOM 673 N N . ASN A 1 91 ? -4.165 -3.945 -15.340 1.00 76.31 91 ASN A N 1
ATOM 674 C CA . ASN A 1 91 ? -3.961 -2.512 -15.483 1.00 76.31 91 ASN A CA 1
ATOM 675 C C . ASN A 1 91 ? -3.233 -2.179 -16.790 1.00 76.31 91 ASN A C 1
ATOM 677 O O . ASN A 1 91 ? -2.188 -2.733 -17.128 1.00 76.31 91 ASN A O 1
ATOM 681 N N . THR A 1 92 ? -3.759 -1.205 -17.528 1.00 76.38 92 THR A N 1
ATOM 682 C CA . THR A 1 92 ? -3.102 -0.675 -18.727 1.00 76.38 92 THR A CA 1
ATOM 683 C C . THR A 1 92 ? -2.394 0.629 -18.403 1.00 76.38 92 THR A C 1
ATOM 685 O O . THR A 1 92 ? -3.031 1.595 -17.983 1.00 76.38 92 THR A O 1
ATOM 688 N N . PHE A 1 93 ? -1.092 0.685 -18.671 1.00 80.00 93 PHE A N 1
ATOM 689 C CA . PHE A 1 93 ? -0.286 1.884 -18.476 1.00 80.00 93 PHE A CA 1
ATOM 690 C C . PHE A 1 93 ? 0.283 2.373 -19.798 1.00 80.00 93 PHE A C 1
ATOM 692 O O . PHE A 1 93 ? 0.719 1.588 -20.641 1.00 80.00 93 PHE A O 1
ATOM 699 N N . LYS A 1 94 ? 0.317 3.695 -19.958 1.00 78.25 94 LYS A N 1
ATOM 700 C CA . LYS A 1 94 ? 1.099 4.323 -21.016 1.00 78.25 94 LYS A CA 1
ATOM 701 C C . LYS A 1 94 ? 2.534 4.457 -20.522 1.00 78.25 94 LYS A C 1
ATOM 703 O O . LYS A 1 94 ? 2.758 5.041 -19.465 1.00 78.25 94 LYS A O 1
ATOM 708 N N . LEU A 1 95 ? 3.485 3.922 -21.284 1.00 86.38 95 LEU A N 1
ATOM 709 C CA . LEU A 1 95 ? 4.896 4.115 -20.979 1.00 86.38 95 LEU A CA 1
ATOM 710 C C . LEU A 1 95 ? 5.288 5.577 -21.106 1.00 86.38 95 LEU A C 1
ATOM 712 O O . LEU A 1 95 ? 4.813 6.305 -21.983 1.00 86.38 95 LEU A O 1
ATOM 716 N N . GLU A 1 96 ? 6.201 5.967 -20.232 1.00 85.19 96 GLU A N 1
ATOM 717 C CA . GLU A 1 96 ? 6.782 7.290 -20.240 1.00 85.19 96 GLU A CA 1
ATOM 718 C C . GLU A 1 96 ? 8.185 7.231 -20.844 1.00 85.19 96 GLU A C 1
ATOM 720 O O . GLU A 1 96 ? 9.086 6.576 -20.310 1.00 85.19 96 GLU A O 1
ATOM 725 N N . ILE A 1 97 ? 8.353 7.929 -21.967 1.00 91.75 97 ILE A N 1
ATOM 726 C CA . ILE A 1 97 ? 9.652 8.205 -22.578 1.00 91.75 97 ILE A CA 1
ATOM 727 C C . ILE A 1 97 ? 10.006 9.639 -22.206 1.00 91.75 97 ILE A C 1
ATOM 729 O O . ILE A 1 97 ? 9.274 10.564 -22.553 1.00 91.75 97 ILE A O 1
ATOM 733 N N . VAL A 1 98 ? 11.107 9.819 -21.482 1.00 92.94 98 VAL A N 1
ATOM 734 C CA . VAL A 1 98 ? 11.494 11.108 -20.899 1.00 92.94 98 VAL A CA 1
ATOM 735 C C . VAL A 1 98 ? 12.775 11.600 -21.559 1.00 92.94 98 VAL A C 1
ATOM 737 O O . VAL A 1 98 ? 13.782 10.883 -21.612 1.00 92.94 98 VAL A O 1
ATOM 740 N N . ALA A 1 99 ? 12.760 12.848 -22.022 1.00 93.06 99 ALA A N 1
ATOM 741 C CA . ALA A 1 99 ? 13.879 13.447 -22.737 1.00 93.06 99 ALA A CA 1
ATOM 742 C C . ALA A 1 99 ? 15.111 13.705 -21.830 1.00 93.06 99 ALA A C 1
ATOM 744 O O . ALA A 1 99 ? 14.992 13.762 -20.597 1.00 93.06 99 ALA A O 1
ATOM 745 N N . PRO A 1 100 ? 16.315 13.937 -22.398 1.00 90.44 100 PRO A N 1
ATOM 746 C CA . PRO A 1 100 ? 17.563 14.166 -21.659 1.00 90.44 100 PRO A CA 1
ATOM 747 C C . PRO A 1 100 ? 17.555 15.243 -20.556 1.00 90.44 100 PRO A C 1
ATOM 749 O O . PRO A 1 100 ? 18.357 15.153 -19.633 1.00 90.44 100 PRO A O 1
ATOM 752 N N . ASN A 1 101 ? 16.633 16.206 -20.580 1.00 86.06 101 ASN A N 1
ATOM 753 C CA . ASN A 1 101 ? 16.560 17.283 -19.581 1.00 86.06 101 ASN A CA 1
ATOM 754 C C . ASN A 1 101 ? 15.253 17.298 -18.775 1.00 86.06 101 ASN A C 1
ATOM 756 O O . ASN A 1 101 ? 14.984 18.253 -18.050 1.00 86.06 101 ASN A O 1
ATOM 760 N N . GLU A 1 102 ? 14.451 16.243 -18.886 1.00 91.50 102 GLU A N 1
ATOM 761 C CA . GLU A 1 102 ? 13.154 16.129 -18.224 1.00 91.50 102 GLU A CA 1
ATOM 762 C C . GLU A 1 102 ? 13.199 15.105 -17.084 1.00 91.50 102 GLU A C 1
ATOM 764 O O . GLU A 1 102 ? 14.098 14.261 -17.001 1.00 91.50 102 GLU A O 1
ATOM 769 N N . GLN A 1 103 ? 12.237 15.202 -16.168 1.00 87.62 103 GLN A N 1
ATOM 770 C CA . GLN A 1 103 ? 12.034 14.217 -15.107 1.00 87.62 103 GLN A CA 1
ATOM 771 C C . GLN A 1 103 ? 10.802 13.371 -15.427 1.00 87.62 103 GLN A C 1
ATOM 773 O O . GLN A 1 103 ? 9.868 13.906 -16.024 1.00 87.62 103 GLN A O 1
ATOM 778 N N . PRO A 1 104 ? 10.784 12.091 -15.015 1.00 87.19 104 PRO A N 1
ATOM 779 C CA . PRO A 1 104 ? 9.568 11.295 -15.056 1.00 87.19 104 PRO A CA 1
ATOM 780 C C . PRO A 1 104 ? 8.415 11.992 -14.334 1.00 87.19 104 PRO A C 1
ATOM 782 O O . PRO A 1 104 ? 8.613 12.702 -13.344 1.00 87.19 104 PRO A O 1
ATOM 785 N N . THR A 1 105 ? 7.209 11.757 -14.820 1.00 85.25 105 THR A N 1
ATOM 786 C CA . THR A 1 105 ? 5.981 12.300 -14.269 1.00 85.25 105 THR A CA 1
ATOM 787 C C . THR A 1 105 ? 5.731 11.674 -12.907 1.00 85.25 105 THR A C 1
ATOM 789 O O . THR A 1 105 ? 5.791 10.456 -12.723 1.00 85.25 105 THR A O 1
ATOM 792 N N . HIS A 1 106 ? 5.423 12.528 -11.939 1.00 79.19 106 HIS A N 1
ATOM 793 C CA . HIS A 1 106 ? 5.075 12.108 -10.593 1.00 79.19 106 HIS A CA 1
ATOM 794 C C . HIS A 1 106 ? 3.558 12.152 -10.408 1.00 79.19 106 HIS A C 1
ATOM 796 O O . HIS A 1 106 ? 2.918 13.108 -10.860 1.00 79.19 106 HIS A O 1
ATOM 802 N N . PRO A 1 107 ? 2.965 11.143 -9.748 1.00 80.44 107 PRO A N 1
ATOM 803 C CA . PRO A 1 107 ? 1.555 11.200 -9.409 1.00 80.44 107 PRO A CA 1
ATOM 804 C C . PRO A 1 107 ? 1.293 12.356 -8.424 1.00 80.44 107 PRO A C 1
ATOM 806 O O . PRO A 1 107 ? 2.216 12.816 -7.741 1.00 80.44 107 PRO A O 1
ATOM 809 N N . PRO A 1 108 ? 0.042 12.835 -8.312 1.00 82.31 108 PRO A N 1
ATOM 810 C CA . PRO A 1 108 ? -0.304 13.851 -7.328 1.00 82.31 108 PRO A CA 1
ATOM 811 C C . PRO A 1 108 ? 0.067 13.407 -5.908 1.00 82.31 108 PRO A C 1
ATOM 813 O O . PRO A 1 108 ? 0.075 12.213 -5.588 1.00 82.31 108 PRO A O 1
ATOM 816 N N . LYS A 1 109 ? 0.363 14.381 -5.037 1.00 80.19 109 LYS A N 1
ATOM 817 C CA . LYS A 1 109 ? 0.783 14.112 -3.655 1.00 80.19 109 LYS A CA 1
ATOM 818 C C . LYS A 1 109 ? -0.187 13.150 -2.965 1.00 80.19 109 LYS A C 1
ATOM 820 O O . LYS A 1 109 ? -1.394 13.355 -3.002 1.00 80.19 109 LYS A O 1
ATOM 825 N N . GLY A 1 110 ? 0.363 12.129 -2.314 1.00 84.62 110 GLY A N 1
ATOM 826 C CA . GLY A 1 110 ? -0.400 11.136 -1.556 1.00 84.62 110 GLY A CA 1
ATOM 827 C C . GLY A 1 110 ? -0.832 9.906 -2.356 1.00 84.62 110 GLY A C 1
ATOM 828 O O . GLY A 1 110 ? -0.934 8.845 -1.755 1.00 84.62 110 GLY A O 1
ATOM 829 N N . HIS A 1 111 ? -0.982 9.984 -3.684 1.00 88.75 111 HIS A N 1
ATOM 830 C CA . HIS A 1 111 ? -1.380 8.816 -4.488 1.00 88.75 111 HIS A CA 1
ATOM 831 C C . HIS A 1 111 ? -0.339 7.698 -4.437 1.00 88.75 111 HIS A C 1
ATOM 833 O O . HIS A 1 111 ? -0.689 6.538 -4.269 1.00 88.75 111 HIS A O 1
ATOM 839 N N . ASP A 1 112 ? 0.944 8.052 -4.519 1.00 89.94 112 ASP A N 1
ATOM 840 C CA . ASP A 1 112 ? 2.029 7.070 -4.459 1.00 89.94 112 ASP A CA 1
ATOM 841 C C . ASP A 1 112 ? 2.093 6.377 -3.093 1.00 89.94 112 ASP A C 1
ATOM 843 O O . ASP A 1 112 ? 2.323 5.177 -3.006 1.00 89.94 112 ASP A O 1
ATOM 847 N N . LEU A 1 113 ? 1.838 7.133 -2.018 1.00 92.31 113 LEU A N 1
ATOM 848 C CA . LEU A 1 113 ? 1.758 6.597 -0.662 1.00 92.31 113 LEU A CA 1
ATOM 849 C C . LEU A 1 113 ? 0.532 5.694 -0.493 1.00 92.31 113 LEU A C 1
ATOM 851 O O . LEU A 1 113 ? 0.649 4.634 0.111 1.00 92.31 113 LEU A O 1
ATOM 855 N N . LEU A 1 114 ? -0.617 6.086 -1.044 1.00 93.69 114 LEU A N 1
ATOM 856 C CA . LEU A 1 114 ? -1.828 5.273 -1.020 1.00 93.69 114 LEU A CA 1
ATOM 857 C C . LEU A 1 114 ? -1.611 3.946 -1.755 1.00 93.69 114 LEU A C 1
ATOM 859 O O . LEU A 1 114 ? -1.881 2.896 -1.179 1.00 93.69 114 LEU A O 1
ATOM 863 N N . SER A 1 115 ? -1.051 3.970 -2.969 1.00 93.38 115 SER A N 1
ATOM 864 C CA . SER A 1 115 ? -0.677 2.752 -3.700 1.00 93.38 115 SER A CA 1
ATOM 865 C C . SER A 1 115 ? 0.317 1.897 -2.917 1.00 93.38 115 SER A C 1
ATOM 867 O O . SER A 1 115 ? 0.145 0.683 -2.853 1.00 93.38 115 SER A O 1
ATOM 869 N N . ALA A 1 116 ? 1.311 2.521 -2.278 1.00 94.38 116 ALA A N 1
ATOM 870 C CA . ALA A 1 116 ? 2.298 1.825 -1.463 1.00 94.38 116 ALA A CA 1
ATOM 871 C C . ALA A 1 116 ? 1.644 1.060 -0.303 1.00 94.38 116 ALA A C 1
ATOM 873 O O . ALA A 1 116 ? 1.857 -0.142 -0.157 1.00 94.38 116 ALA A O 1
ATOM 874 N N . VAL A 1 117 ? 0.833 1.744 0.509 1.00 95.62 117 VAL A N 1
ATOM 875 C CA . VAL A 1 117 ? 0.192 1.141 1.688 1.00 95.62 117 VAL A CA 1
ATOM 876 C C . VAL A 1 117 ? -0.852 0.101 1.271 1.00 95.62 117 VAL A C 1
ATOM 878 O O . VAL A 1 117 ? -0.922 -0.960 1.884 1.00 95.62 117 VAL A O 1
ATOM 881 N N . THR A 1 118 ? -1.601 0.356 0.195 1.00 96.00 118 THR A N 1
ATOM 882 C CA . THR A 1 118 ? -2.609 -0.580 -0.333 1.00 96.00 118 THR A CA 1
ATOM 883 C C . THR A 1 118 ? -1.967 -1.854 -0.869 1.00 96.00 118 THR A C 1
ATOM 885 O O . THR A 1 118 ? -2.351 -2.945 -0.458 1.00 96.00 118 THR A O 1
ATOM 888 N N . MET A 1 119 ? -0.938 -1.741 -1.719 1.00 95.50 119 MET A N 1
ATOM 889 C CA . MET A 1 119 ? -0.189 -2.904 -2.205 1.00 95.50 119 MET A CA 1
ATOM 890 C C . MET A 1 119 ? 0.500 -3.642 -1.057 1.00 95.50 119 MET A C 1
ATOM 892 O O . MET A 1 119 ? 0.513 -4.866 -1.044 1.00 95.50 119 MET A O 1
ATOM 896 N N . GLY A 1 120 ? 1.051 -2.913 -0.082 1.00 96.44 120 GLY A N 1
ATOM 897 C CA . GLY A 1 120 ? 1.651 -3.500 1.112 1.00 96.44 120 GLY A CA 1
ATOM 898 C C . GLY A 1 120 ? 0.671 -4.369 1.893 1.00 96.44 120 GLY A C 1
ATOM 899 O O . GLY A 1 120 ? 0.989 -5.514 2.204 1.00 96.44 120 GLY A O 1
ATOM 900 N N . LEU A 1 121 ? -0.530 -3.847 2.159 1.00 96.38 121 LEU A N 1
ATOM 901 C CA . LEU A 1 121 ? -1.589 -4.590 2.837 1.00 96.38 121 LEU A CA 1
ATOM 902 C C . LEU A 1 121 ? -2.060 -5.789 2.007 1.00 96.38 121 LEU A C 1
ATOM 904 O O . LEU A 1 121 ? -2.152 -6.889 2.546 1.00 96.38 121 LEU A O 1
ATOM 908 N N . ALA A 1 122 ? -2.309 -5.599 0.709 1.00 95.12 122 ALA A N 1
ATOM 909 C CA . ALA A 1 122 ? -2.758 -6.664 -0.186 1.00 95.12 122 ALA A CA 1
ATOM 910 C C . ALA A 1 122 ? -1.743 -7.817 -0.252 1.00 95.12 122 ALA A C 1
ATOM 912 O O . ALA A 1 122 ? -2.104 -8.977 -0.056 1.00 95.12 122 ALA A O 1
ATOM 913 N N . ASP A 1 123 ? -0.460 -7.500 -0.444 1.00 95.69 123 ASP A N 1
ATOM 914 C CA . ASP A 1 123 ? 0.616 -8.490 -0.487 1.00 95.69 123 ASP A CA 1
ATOM 915 C C . ASP A 1 123 ? 0.801 -9.185 0.862 1.00 95.69 123 ASP A C 1
ATOM 917 O O . ASP A 1 123 ? 1.030 -10.394 0.890 1.00 95.69 123 ASP A O 1
ATOM 921 N N . TYR A 1 124 ? 0.713 -8.446 1.974 1.00 95.62 124 TYR A N 1
ATOM 922 C CA . TYR A 1 124 ? 0.781 -9.029 3.313 1.00 95.62 124 TYR A CA 1
ATOM 923 C C . TYR A 1 124 ? -0.354 -10.035 3.511 1.00 95.62 124 TYR A C 1
ATOM 925 O O . TYR A 1 124 ? -0.104 -11.191 3.856 1.00 95.62 124 TYR A O 1
ATOM 933 N N . CYS A 1 125 ? -1.588 -9.635 3.199 1.00 93.94 125 CYS A N 1
ATOM 934 C CA . CYS A 1 125 ? -2.751 -10.504 3.290 1.00 93.94 125 CYS A CA 1
ATOM 935 C C . CYS A 1 125 ? -2.593 -11.754 2.417 1.00 93.94 125 CYS A C 1
ATOM 937 O O . CYS A 1 125 ? -2.680 -12.877 2.918 1.00 93.94 125 CYS A O 1
ATOM 939 N N . GLN A 1 126 ? -2.251 -11.578 1.141 1.00 93.06 126 GLN A N 1
ATOM 940 C CA . GLN A 1 126 ? -2.082 -12.678 0.196 1.00 93.06 126 GLN A CA 1
ATOM 941 C C . GLN A 1 126 ? -0.974 -13.653 0.626 1.00 93.06 126 GLN A C 1
ATOM 943 O O . GLN A 1 126 ? -1.176 -14.868 0.608 1.00 93.06 126 GLN A O 1
ATOM 948 N N . LYS A 1 127 ? 0.197 -13.147 1.034 1.00 93.50 127 LYS A N 1
ATOM 949 C CA . LYS A 1 127 ? 1.360 -13.976 1.412 1.00 93.50 127 LYS A CA 1
ATOM 950 C C . LYS A 1 127 ? 1.153 -14.699 2.736 1.00 93.50 127 LYS A C 1
ATOM 952 O O . LYS A 1 127 ? 1.698 -15.786 2.926 1.00 93.50 127 LYS A O 1
ATOM 957 N N . SER A 1 128 ? 0.359 -14.125 3.634 1.00 92.00 128 SER A N 1
ATOM 958 C CA . SER A 1 128 ? -0.008 -14.744 4.908 1.00 92.00 128 SER A CA 1
ATOM 959 C C . SER A 1 128 ? -1.261 -15.627 4.829 1.00 92.00 128 SER A C 1
ATOM 961 O O . SER A 1 128 ? -1.566 -16.308 5.806 1.00 92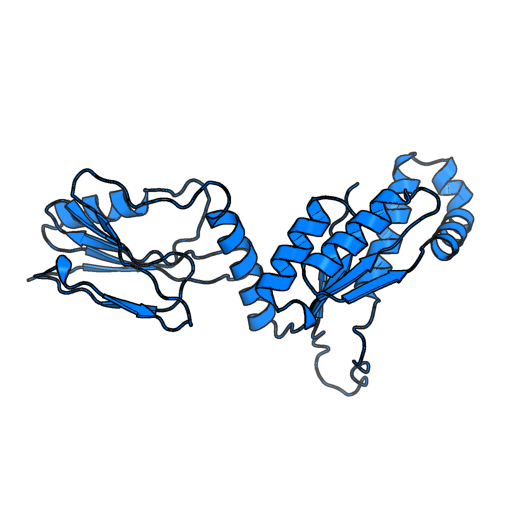.00 128 SER A O 1
ATOM 963 N N . GLY A 1 129 ? -1.965 -15.668 3.691 1.00 89.38 129 GLY A N 1
ATOM 964 C CA . GLY A 1 129 ? -3.222 -16.413 3.547 1.00 89.38 129 GLY A CA 1
ATOM 965 C C . GLY A 1 129 ? -4.377 -15.810 4.353 1.00 89.38 129 GLY A C 1
ATOM 966 O O . GLY A 1 129 ? -5.239 -16.541 4.838 1.00 89.38 129 GLY A O 1
ATOM 967 N N . ILE A 1 130 ? -4.349 -14.492 4.545 1.00 89.00 130 ILE A N 1
ATOM 968 C CA . ILE A 1 130 ? -5.404 -13.710 5.184 1.00 89.00 130 ILE A CA 1
ATOM 969 C C . ILE A 1 130 ? -6.373 -13.285 4.085 1.00 89.00 130 ILE A C 1
ATOM 971 O O . ILE A 1 130 ? -5.998 -12.557 3.169 1.00 89.00 130 ILE A O 1
ATOM 975 N N . GLU A 1 131 ? -7.616 -13.728 4.193 1.00 88.25 131 GLU A N 1
ATOM 976 C CA . GLU A 1 131 ? -8.662 -13.444 3.210 1.00 88.25 131 GLU A CA 1
ATOM 977 C C . GLU A 1 131 ? -9.573 -12.307 3.668 1.00 88.25 131 GLU A C 1
ATOM 979 O O . GLU A 1 131 ? -10.203 -11.667 2.836 1.00 88.25 131 GLU A O 1
ATOM 984 N N . LYS A 1 132 ? -9.643 -12.045 4.981 1.00 90.50 132 LYS A N 1
ATOM 985 C CA . LYS A 1 132 ? -10.604 -11.117 5.589 1.00 90.50 132 LYS A CA 1
ATOM 986 C C . LYS A 1 132 ? -9.967 -10.176 6.605 1.00 90.50 132 LYS A C 1
ATOM 988 O O . LYS A 1 132 ? -8.987 -10.520 7.265 1.00 90.50 132 LYS A O 1
ATOM 993 N N . ILE A 1 133 ? -10.549 -8.993 6.774 1.00 93.56 133 ILE A N 1
ATOM 994 C CA . ILE A 1 133 ? -10.066 -7.975 7.714 1.00 93.56 133 ILE A CA 1
ATOM 995 C C . ILE A 1 133 ? -11.202 -7.530 8.630 1.00 93.56 133 ILE A C 1
ATOM 997 O O . ILE A 1 133 ? -12.283 -7.176 8.166 1.00 93.56 133 ILE A O 1
ATOM 1001 N N . VAL A 1 134 ? -10.931 -7.490 9.937 1.00 94.38 134 VAL A N 1
ATOM 1002 C CA . VAL A 1 134 ? -11.821 -6.862 10.923 1.00 94.38 134 VAL A CA 1
ATOM 1003 C C . VAL A 1 134 ? -11.206 -5.544 11.378 1.00 94.38 134 VAL A C 1
ATOM 1005 O O . VAL A 1 134 ? -10.061 -5.513 11.839 1.00 94.38 134 VAL A O 1
ATOM 1008 N N . LEU A 1 135 ? -11.971 -4.455 11.280 1.00 93.38 135 LEU A N 1
ATOM 1009 C CA . LEU A 1 135 ? -11.510 -3.107 11.598 1.00 93.38 135 LEU A CA 1
ATOM 1010 C C . LEU A 1 135 ? -12.427 -2.412 12.608 1.00 93.38 135 LEU A C 1
ATOM 1012 O O . LEU A 1 135 ? -13.648 -2.407 12.473 1.00 93.38 135 LEU A O 1
ATOM 1016 N N . GLY A 1 136 ? -11.841 -1.778 13.624 1.00 94.69 136 GLY A N 1
ATOM 1017 C CA . GLY A 1 136 ? -12.592 -0.895 14.521 1.00 94.69 136 GLY A CA 1
ATOM 1018 C C . GLY A 1 136 ? -12.953 0.425 13.835 1.00 94.69 136 GLY A C 1
ATOM 1019 O O . GLY A 1 136 ? -12.060 1.152 13.409 1.00 94.69 136 GLY A O 1
ATOM 1020 N N . MET A 1 137 ? -14.244 0.758 13.779 1.00 94.50 137 MET A N 1
ATOM 1021 C CA . MET A 1 137 ? -14.755 1.989 13.167 1.00 94.50 137 MET A CA 1
ATOM 1022 C C . MET A 1 137 ? -15.090 3.019 14.249 1.00 94.50 137 MET A C 1
ATOM 1024 O O . MET A 1 137 ? -16.024 2.824 15.032 1.00 94.50 137 MET A O 1
ATOM 1028 N N . SER A 1 138 ? -14.323 4.112 14.311 1.00 90.75 138 SER A N 1
ATOM 1029 C CA . SER A 1 138 ? -14.535 5.194 15.287 1.00 90.75 138 SER A CA 1
ATOM 1030 C C . SER A 1 138 ? -15.391 6.345 14.753 1.00 90.75 138 SER A C 1
ATOM 1032 O O . SER A 1 138 ? -15.839 7.168 15.546 1.00 90.75 138 SER A O 1
ATOM 1034 N N . GLY A 1 139 ? -15.585 6.418 13.431 1.00 88.75 139 GLY A N 1
ATOM 1035 C CA . GLY A 1 139 ? -16.150 7.583 12.737 1.00 88.75 139 GLY A CA 1
ATOM 1036 C C . GLY A 1 139 ? -15.113 8.667 12.420 1.00 88.75 139 GLY A C 1
ATOM 1037 O O . GLY A 1 139 ? -15.425 9.647 11.759 1.00 88.75 139 GLY A O 1
ATOM 1038 N N . GLY A 1 140 ? -13.864 8.497 12.867 1.00 92.81 140 GLY A N 1
ATOM 1039 C CA . GLY A 1 140 ? -12.768 9.413 12.561 1.00 92.81 140 GLY A CA 1
ATOM 1040 C C . GLY A 1 140 ? -12.084 9.111 11.226 1.00 92.81 140 GLY A C 1
ATOM 1041 O O . GLY A 1 140 ? -12.125 7.980 10.726 1.00 92.81 140 GLY A O 1
ATOM 1042 N N . ILE A 1 141 ? -11.377 10.120 10.707 1.00 94.25 141 ILE A N 1
ATOM 1043 C CA . ILE A 1 141 ? -10.644 10.065 9.433 1.00 94.25 141 ILE A CA 1
ATOM 1044 C C . ILE A 1 141 ? -9.664 8.890 9.358 1.00 94.25 141 ILE A C 1
ATOM 1046 O O . ILE A 1 141 ? -9.607 8.225 8.330 1.00 94.25 141 ILE A O 1
ATOM 1050 N N . ASP A 1 142 ? -8.958 8.577 10.447 1.00 94.25 142 ASP A N 1
ATOM 1051 C CA . ASP A 1 142 ? -7.969 7.496 10.455 1.00 94.25 142 ASP A CA 1
ATOM 1052 C C . ASP A 1 142 ? -8.629 6.145 10.171 1.00 94.25 142 ASP A C 1
ATOM 1054 O O . ASP A 1 142 ? -8.216 5.432 9.262 1.00 94.25 142 ASP A O 1
ATOM 1058 N N . SER A 1 143 ? -9.714 5.818 10.887 1.00 94.19 143 SER A N 1
ATOM 1059 C CA . SER A 1 143 ? -10.453 4.569 10.661 1.00 94.19 143 SER A CA 1
ATOM 1060 C C . SER A 1 143 ? -11.096 4.512 9.274 1.00 94.19 143 SER A C 1
ATOM 1062 O O . SER A 1 143 ? -11.126 3.442 8.672 1.00 94.19 143 SER A O 1
ATOM 1064 N N . ALA A 1 144 ? -11.537 5.653 8.732 1.00 96.12 144 ALA A N 1
ATOM 1065 C CA . ALA A 1 144 ? -12.104 5.722 7.390 1.00 96.12 144 ALA A CA 1
ATOM 1066 C C . ALA A 1 144 ? -11.048 5.479 6.299 1.00 96.12 144 ALA A C 1
ATOM 1068 O O . ALA A 1 144 ? -11.293 4.719 5.365 1.00 96.12 144 ALA A O 1
ATOM 1069 N N . VAL A 1 145 ? -9.850 6.055 6.445 1.00 96.50 145 VAL A N 1
ATOM 1070 C CA . VAL A 1 145 ? -8.718 5.792 5.544 1.00 96.50 145 VAL A CA 1
ATOM 1071 C C . VAL A 1 145 ? -8.262 4.336 5.665 1.00 96.50 145 VAL A C 1
ATOM 1073 O O . VAL A 1 145 ? -8.060 3.686 4.642 1.00 96.50 145 VAL A O 1
ATOM 1076 N N . CYS A 1 146 ? -8.162 3.794 6.887 1.00 97.19 146 CYS A N 1
ATOM 1077 C CA . CYS A 1 146 ? -7.854 2.377 7.098 1.00 97.19 146 CYS A CA 1
ATOM 1078 C C . CYS A 1 146 ? -8.879 1.467 6.393 1.00 97.19 146 CYS A C 1
ATOM 1080 O O . CYS A 1 146 ? -8.492 0.498 5.744 1.00 97.19 146 CYS A O 1
ATOM 1082 N N . ALA A 1 147 ? -10.176 1.779 6.506 1.00 96.88 147 ALA A N 1
ATOM 1083 C CA . ALA A 1 147 ? -11.255 1.018 5.881 1.00 96.88 147 ALA A CA 1
ATOM 1084 C C . ALA A 1 147 ? -11.190 1.072 4.350 1.00 96.88 147 ALA A C 1
ATOM 1086 O O . ALA A 1 147 ? -11.304 0.032 3.707 1.00 96.88 147 ALA A O 1
ATOM 1087 N N . ALA A 1 148 ? -10.949 2.252 3.770 1.00 97.50 148 ALA A N 1
ATOM 1088 C CA . ALA A 1 148 ? -10.801 2.408 2.324 1.00 97.50 148 ALA A CA 1
ATOM 1089 C C . ALA A 1 148 ? -9.620 1.584 1.787 1.00 97.50 148 ALA A C 1
ATOM 1091 O O . ALA A 1 148 ? -9.783 0.815 0.846 1.00 97.50 148 ALA A O 1
ATOM 1092 N N . ILE A 1 149 ? -8.459 1.667 2.448 1.00 97.62 149 ILE A N 1
ATOM 1093 C CA . ILE A 1 149 ? -7.270 0.881 2.090 1.00 97.62 149 ILE A CA 1
ATOM 1094 C C . ILE A 1 149 ? -7.544 -0.624 2.211 1.00 97.62 149 ILE A C 1
ATOM 1096 O O . ILE A 1 149 ? -7.138 -1.392 1.343 1.00 97.62 149 ILE A O 1
ATOM 1100 N N . ALA A 1 150 ? -8.233 -1.057 3.270 1.00 97.00 150 ALA A N 1
ATOM 1101 C CA . ALA A 1 150 ? -8.598 -2.459 3.450 1.00 97.00 150 ALA A CA 1
ATOM 1102 C C . ALA A 1 150 ? -9.534 -2.952 2.336 1.00 97.00 150 ALA A C 1
ATOM 1104 O O . ALA A 1 150 ? -9.296 -4.020 1.777 1.00 97.00 150 ALA A O 1
ATOM 1105 N N . CYS A 1 151 ? -10.554 -2.167 1.976 1.00 97.38 151 CYS A N 1
ATOM 1106 C CA . CYS A 1 151 ? -11.486 -2.519 0.904 1.00 97.38 151 CYS A CA 1
ATOM 1107 C C . CYS A 1 151 ? -10.783 -2.604 -0.455 1.00 97.38 151 CYS A C 1
ATOM 1109 O O . CYS A 1 151 ? -11.032 -3.549 -1.198 1.00 97.38 151 CYS A O 1
ATOM 1111 N N . ASP A 1 152 ? -9.864 -1.684 -0.757 1.00 95.75 152 ASP A N 1
ATOM 1112 C CA . ASP A 1 152 ? -9.070 -1.740 -1.991 1.00 95.75 152 ASP A CA 1
ATOM 1113 C C . ASP A 1 152 ? -8.096 -2.933 -2.007 1.00 95.75 152 ASP A C 1
ATOM 1115 O O . ASP A 1 152 ? -7.805 -3.484 -3.069 1.00 95.75 152 ASP A O 1
ATOM 1119 N N . ALA A 1 153 ? -7.586 -3.346 -0.841 1.00 95.38 153 ALA A N 1
ATOM 1120 C CA . ALA A 1 153 ? -6.607 -4.424 -0.728 1.00 95.38 153 ALA A CA 1
ATOM 1121 C C . ALA A 1 153 ? -7.217 -5.831 -0.827 1.00 95.38 153 ALA A C 1
ATOM 1123 O O . ALA A 1 153 ? -6.618 -6.702 -1.458 1.00 95.38 153 ALA A O 1
ATOM 1124 N N . VAL A 1 154 ? -8.368 -6.076 -0.185 1.00 94.75 154 VAL A N 1
ATOM 1125 C CA . VAL A 1 154 ? -8.975 -7.423 -0.097 1.00 94.75 154 VAL A CA 1
ATOM 1126 C C . VAL A 1 154 ? -10.394 -7.517 -0.662 1.00 94.75 154 VAL A C 1
ATOM 1128 O O . VAL A 1 154 ? -10.957 -8.608 -0.692 1.00 94.75 154 VAL A O 1
ATOM 1131 N N . GLY A 1 155 ? -10.971 -6.415 -1.139 1.00 95.94 155 GLY A N 1
ATOM 1132 C CA . GLY A 1 155 ? -12.369 -6.332 -1.564 1.00 95.94 155 GLY A CA 1
ATOM 1133 C C . GLY A 1 155 ? -13.307 -5.994 -0.395 1.00 95.94 155 GLY A C 1
ATOM 1134 O O . GLY A 1 155 ? -13.118 -6.504 0.713 1.00 95.94 155 GLY A O 1
ATOM 1135 N N . PRO A 1 156 ? -14.323 -5.136 -0.599 1.00 96.75 156 PRO A N 1
ATOM 1136 C CA . PRO A 1 156 ? -15.203 -4.669 0.476 1.00 96.75 156 PRO A CA 1
ATOM 1137 C C . PRO A 1 156 ? -16.020 -5.788 1.138 1.00 96.75 156 PRO A C 1
ATOM 1139 O O . PRO A 1 156 ? -16.282 -5.730 2.338 1.00 96.75 156 PRO A O 1
ATOM 1142 N N . GLU A 1 157 ? -16.360 -6.848 0.403 1.00 95.06 157 GLU A N 1
ATOM 1143 C CA . GLU A 1 157 ? -17.044 -8.037 0.924 1.00 95.06 157 GLU A CA 1
ATOM 1144 C C . GLU A 1 157 ? -16.213 -8.830 1.946 1.00 95.06 157 GLU A C 1
ATOM 1146 O O . GLU A 1 157 ? -16.757 -9.634 2.704 1.00 95.06 157 GLU A O 1
ATOM 1151 N N . ASN A 1 158 ? -14.900 -8.596 1.976 1.00 94.38 158 ASN A N 1
ATOM 1152 C CA . ASN A 1 158 ? -13.961 -9.243 2.883 1.00 94.38 158 ASN A CA 1
ATOM 1153 C C . ASN A 1 158 ? -13.563 -8.346 4.066 1.00 94.38 158 ASN A C 1
ATOM 1155 O O . ASN A 1 158 ? -12.705 -8.727 4.867 1.00 94.38 158 ASN A O 1
ATOM 1159 N N . VAL A 1 159 ? -14.191 -7.175 4.210 1.00 95.62 159 VAL A N 1
ATOM 1160 C CA . VAL A 1 159 ? -13.931 -6.236 5.305 1.00 95.62 159 VAL A CA 1
ATOM 1161 C C . VAL A 1 159 ? -15.155 -6.119 6.212 1.00 95.62 159 VAL A C 1
ATOM 1163 O O . VAL A 1 159 ? -16.251 -5.776 5.774 1.00 95.62 159 VAL A O 1
ATOM 1166 N N . LEU A 1 160 ? -14.951 -6.359 7.509 1.00 95.44 160 LEU A N 1
ATOM 1167 C CA . LEU A 1 160 ? -15.946 -6.144 8.557 1.00 95.44 160 LEU A CA 1
ATOM 1168 C C . LEU A 1 160 ? -15.551 -4.959 9.439 1.00 95.44 160 LEU A C 1
ATOM 1170 O O . LEU A 1 160 ? -14.544 -4.992 10.148 1.00 95.44 160 LEU A O 1
ATOM 1174 N N . GLY A 1 161 ? -16.392 -3.934 9.456 1.00 95.25 161 GLY A N 1
ATOM 1175 C CA . GLY A 1 161 ? -16.299 -2.817 10.383 1.00 95.25 161 GLY A CA 1
ATOM 1176 C C . GLY A 1 161 ? -17.009 -3.117 11.700 1.00 95.25 161 GLY A C 1
ATOM 1177 O O . GLY A 1 161 ? -18.132 -3.621 11.714 1.00 95.25 161 GLY A O 1
ATOM 1178 N N . LEU A 1 162 ? -16.396 -2.734 12.819 1.00 94.62 162 LEU A N 1
ATOM 1179 C CA . LEU A 1 162 ? -16.994 -2.788 14.152 1.00 94.62 162 LEU A CA 1
ATOM 1180 C C . LEU A 1 162 ? -17.120 -1.384 14.742 1.00 94.62 162 LEU A C 1
ATOM 1182 O O . LEU A 1 162 ? -16.141 -0.809 15.224 1.00 94.62 162 LEU A O 1
ATOM 1186 N N . ALA A 1 163 ? -18.337 -0.848 14.761 1.00 93.44 163 ALA A N 1
ATOM 1187 C CA . ALA A 1 163 ? -18.671 0.347 15.523 1.00 93.44 163 ALA A CA 1
ATOM 1188 C C . ALA A 1 163 ? -18.861 -0.026 17.000 1.00 93.44 163 ALA A C 1
ATOM 1190 O O . ALA A 1 163 ? -19.732 -0.823 17.349 1.00 93.44 163 ALA A O 1
ATOM 1191 N N . MET A 1 164 ? -18.054 0.555 17.889 1.00 93.44 164 MET A N 1
ATOM 1192 C CA . MET A 1 164 ? -18.032 0.198 19.316 1.00 93.44 164 MET A CA 1
ATOM 1193 C C . MET A 1 164 ? -18.315 1.409 20.218 1.00 93.44 164 MET A C 1
ATOM 1195 O O . MET A 1 164 ? -17.401 1.906 20.901 1.00 93.44 164 MET A O 1
ATOM 1199 N N . PRO A 1 165 ? -19.559 1.928 20.208 1.00 91.19 165 PRO A N 1
ATOM 1200 C CA . PRO A 1 165 ? -19.906 3.127 20.952 1.00 91.19 165 PRO A CA 1
ATOM 1201 C C . PRO A 1 165 ? -19.848 2.885 22.463 1.00 91.19 165 PRO A C 1
ATOM 1203 O O . PRO A 1 165 ? -20.212 1.817 22.966 1.00 91.19 165 PRO A O 1
ATOM 1206 N N . SER A 1 166 ? -19.385 3.900 23.188 1.00 85.75 166 SER A N 1
ATOM 1207 C CA . SER A 1 166 ? -19.472 3.983 24.645 1.00 85.75 166 SER A CA 1
ATOM 1208 C C . SER A 1 166 ? -20.462 5.077 25.051 1.00 85.75 166 SER A C 1
ATOM 1210 O O . SER A 1 166 ? -20.924 5.856 24.223 1.00 85.75 166 SER A O 1
ATOM 1212 N N . ARG A 1 167 ? -20.746 5.189 26.348 1.00 79.19 167 ARG A N 1
ATOM 1213 C CA . ARG A 1 167 ? -21.537 6.272 26.957 1.00 79.19 167 ARG A CA 1
ATOM 1214 C C . ARG A 1 167 ? -21.006 7.686 26.677 1.00 79.19 167 ARG A C 1
ATOM 1216 O O . ARG A 1 167 ? -21.716 8.649 26.929 1.00 79.19 167 ARG A O 1
ATOM 1223 N N . HIS A 1 168 ? -19.769 7.805 26.194 1.00 73.56 168 HIS A N 1
ATOM 1224 C CA . HIS A 1 168 ? -19.145 9.071 25.803 1.00 73.56 168 HIS A CA 1
ATOM 1225 C C . HIS A 1 168 ? -19.082 9.262 24.277 1.00 73.56 168 HIS A C 1
ATOM 1227 O O . HIS A 1 168 ? -18.552 10.268 23.815 1.00 73.56 168 HIS A O 1
ATOM 1233 N N . SER A 1 169 ? -19.566 8.300 23.486 1.00 77.50 169 SER A N 1
ATOM 1234 C CA . SER A 1 169 ? -19.593 8.406 22.027 1.00 77.50 169 SER A CA 1
ATOM 1235 C C . SER A 1 169 ? -20.696 9.359 21.574 1.00 77.50 169 SER A C 1
ATOM 1237 O O . SER A 1 169 ? -21.807 9.315 22.095 1.00 77.50 169 SER A O 1
ATOM 1239 N N . SER A 1 170 ? -20.381 10.205 20.592 1.00 79.88 170 SER A N 1
ATOM 1240 C CA . SER A 1 170 ? -21.367 11.079 19.955 1.00 79.88 170 SER A CA 1
ATOM 1241 C C . SER A 1 170 ? -22.176 10.323 18.899 1.00 79.88 170 SER A C 1
ATOM 1243 O O . SER A 1 170 ? -21.646 9.407 18.263 1.00 79.88 170 SER A O 1
ATOM 1245 N N . ASP A 1 171 ? -23.428 10.732 18.678 1.00 81.12 171 ASP A N 1
ATOM 1246 C CA . ASP A 1 171 ? -24.278 10.164 17.622 1.00 81.12 171 ASP A CA 1
ATOM 1247 C C . ASP A 1 171 ? -23.641 10.350 16.233 1.00 81.12 171 ASP A C 1
ATOM 1249 O O . ASP A 1 171 ? -23.618 9.414 15.433 1.00 81.12 171 ASP A O 1
ATOM 1253 N N . HIS A 1 172 ? -22.998 11.501 15.999 1.00 83.44 172 HIS A N 1
ATOM 1254 C CA . HIS A 1 172 ? -22.274 11.800 14.760 1.00 83.44 172 HIS A CA 1
ATOM 1255 C C . HIS A 1 172 ? -21.153 10.798 14.456 1.00 83.44 172 HIS A C 1
ATOM 1257 O O . HIS A 1 172 ? -21.021 10.356 13.323 1.00 83.44 172 HIS A O 1
ATOM 1263 N N . SER A 1 173 ? -20.399 10.345 15.463 1.00 85.56 173 SER A N 1
ATOM 1264 C CA . SER A 1 173 ? -19.342 9.340 15.257 1.00 85.56 173 SER A CA 1
ATOM 1265 C C . SER A 1 173 ? -19.890 8.009 14.723 1.00 85.56 173 SER A C 1
ATOM 1267 O O . SER A 1 173 ? -19.226 7.309 13.959 1.00 85.56 173 SER A O 1
ATOM 1269 N N . ILE A 1 174 ? -21.106 7.638 15.130 1.00 86.81 174 ILE A N 1
ATOM 1270 C CA . ILE A 1 174 ? -21.763 6.409 14.671 1.00 86.81 174 ILE A CA 1
ATOM 1271 C C . ILE A 1 174 ? -22.311 6.603 13.253 1.00 86.81 174 ILE A C 1
ATOM 1273 O O . ILE A 1 174 ? -22.219 5.688 12.434 1.00 86.81 174 ILE A O 1
ATOM 1277 N N . GLU A 1 175 ? -22.877 7.775 12.963 1.00 92.25 175 GLU A N 1
ATOM 1278 C CA . GLU A 1 175 ? -23.349 8.145 11.625 1.00 92.25 175 GLU A CA 1
ATOM 1279 C C . GLU A 1 175 ? -22.204 8.156 10.607 1.00 92.25 175 GLU A C 1
ATOM 1281 O O . GLU A 1 175 ? -22.337 7.542 9.551 1.00 92.25 175 GLU A O 1
ATOM 1286 N N . ASP A 1 176 ? -21.054 8.738 10.949 1.00 94.19 176 ASP A N 1
ATOM 1287 C CA . ASP A 1 176 ? -19.878 8.792 10.072 1.00 94.19 176 ASP A CA 1
ATOM 1288 C C . ASP A 1 176 ? -19.307 7.395 9.783 1.00 94.19 176 ASP A C 1
ATOM 1290 O O . ASP A 1 176 ? -18.939 7.077 8.647 1.00 94.19 176 ASP A O 1
ATOM 1294 N N . ALA A 1 177 ? -19.276 6.516 10.792 1.00 94.00 177 ALA A N 1
ATOM 1295 C CA . ALA A 1 177 ? -18.870 5.123 10.612 1.00 94.00 177 ALA A CA 1
ATOM 1296 C C . ALA A 1 177 ? -19.812 4.370 9.655 1.00 94.00 177 ALA A C 1
ATOM 1298 O O . ALA A 1 177 ? -19.341 3.620 8.797 1.00 94.00 177 ALA A O 1
ATOM 1299 N N . LYS A 1 178 ? -21.129 4.594 9.772 1.00 95.38 178 LYS A N 1
ATOM 1300 C CA . LYS A 1 178 ? -22.141 4.028 8.864 1.00 95.38 178 LYS A CA 1
ATOM 1301 C C . LYS A 1 178 ? -21.994 4.567 7.449 1.00 95.38 178 LYS A C 1
ATOM 1303 O O . LYS A 1 178 ? -21.912 3.772 6.521 1.00 95.38 178 LYS A O 1
ATOM 1308 N N . ALA A 1 179 ? -21.882 5.884 7.296 1.00 96.69 179 ALA A N 1
ATOM 1309 C CA . ALA A 1 179 ? -21.714 6.527 5.998 1.00 96.69 179 ALA A CA 1
ATOM 1310 C C . ALA A 1 179 ? -20.451 6.028 5.279 1.00 96.69 179 ALA A C 1
ATOM 1312 O O . ALA A 1 179 ? -20.483 5.764 4.080 1.00 96.69 179 ALA A O 1
ATOM 1313 N N . THR A 1 180 ? -19.354 5.836 6.019 1.00 96.94 180 THR A N 1
ATOM 1314 C CA . THR A 1 180 ? -18.114 5.263 5.477 1.00 96.94 180 THR A CA 1
ATOM 1315 C C . THR A 1 180 ? -18.326 3.829 4.992 1.00 96.94 180 THR A C 1
ATOM 1317 O O . THR A 1 180 ? -17.938 3.498 3.875 1.00 96.94 180 THR A O 1
ATOM 1320 N N . ALA A 1 181 ? -18.963 2.980 5.804 1.00 96.75 181 ALA A N 1
ATOM 1321 C CA . ALA A 1 181 ? -19.210 1.591 5.433 1.00 96.75 181 ALA A CA 1
ATOM 1322 C C . ALA A 1 181 ? -20.134 1.470 4.210 1.00 96.75 181 ALA A C 1
ATOM 1324 O O . ALA A 1 181 ? -19.843 0.703 3.295 1.00 96.75 181 ALA A O 1
ATOM 1325 N N . GLU A 1 182 ? -21.198 2.275 4.159 1.00 97.50 182 GLU A N 1
ATOM 1326 C CA . GLU A 1 182 ? -22.123 2.343 3.024 1.00 97.50 182 GLU A CA 1
ATOM 1327 C C . GLU A 1 182 ? -21.427 2.818 1.744 1.00 97.50 182 GLU A C 1
ATOM 1329 O O . GLU A 1 182 ? -21.629 2.229 0.684 1.00 97.50 182 GLU A O 1
ATOM 1334 N N . ALA A 1 183 ? -20.576 3.845 1.836 1.00 97.94 183 ALA A N 1
ATOM 1335 C CA . ALA A 1 183 ? -19.836 4.369 0.690 1.00 97.94 183 ALA A CA 1
ATOM 1336 C C . ALA A 1 183 ? -18.823 3.362 0.123 1.00 97.94 183 ALA A C 1
ATOM 1338 O O . ALA A 1 183 ? -18.610 3.329 -1.089 1.00 97.94 183 ALA A O 1
ATOM 1339 N N . LEU A 1 184 ? -18.207 2.549 0.986 1.00 97.50 184 LEU A N 1
ATOM 1340 C CA . LEU A 1 184 ? -17.237 1.523 0.594 1.00 97.50 184 LEU A CA 1
ATOM 1341 C C . LEU A 1 184 ? -17.892 0.185 0.213 1.00 97.50 184 LEU A C 1
ATOM 1343 O O . LEU A 1 184 ? -17.248 -0.646 -0.419 1.00 97.50 184 LEU A O 1
ATOM 1347 N N . GLY A 1 185 ? -19.158 -0.035 0.579 1.00 97.19 185 GLY A N 1
ATOM 1348 C CA . GLY A 1 185 ? -19.858 -1.302 0.354 1.00 97.19 185 GLY A CA 1
ATOM 1349 C C . GLY A 1 185 ? -19.421 -2.435 1.290 1.00 97.19 185 GLY A C 1
ATOM 1350 O O . GLY A 1 185 ? -19.608 -3.601 0.950 1.00 97.19 185 GLY A O 1
ATOM 1351 N N . MET A 1 186 ? -18.838 -2.107 2.447 1.00 95.06 186 MET A N 1
ATOM 1352 C CA . MET A 1 186 ? -18.378 -3.080 3.448 1.00 95.06 186 MET A CA 1
ATOM 1353 C C . MET A 1 186 ? -19.434 -3.343 4.530 1.00 95.06 186 MET A C 1
ATOM 1355 O O . MET A 1 186 ? -20.307 -2.511 4.789 1.00 95.06 186 MET A O 1
ATOM 1359 N N . GLU A 1 187 ? -19.342 -4.487 5.211 1.00 94.44 187 GLU A N 1
ATOM 1360 C CA . GLU A 1 187 ? -20.239 -4.794 6.329 1.00 94.44 187 GLU A CA 1
ATOM 1361 C C . GLU A 1 187 ? -19.877 -3.954 7.565 1.00 94.44 187 GLU A C 1
ATOM 1363 O O . GLU A 1 187 ? -18.704 -3.786 7.898 1.00 94.44 187 GLU A O 1
ATOM 1368 N N . LEU A 1 188 ? -20.886 -3.457 8.289 1.00 94.31 188 LEU A N 1
ATOM 1369 C CA . LEU A 1 188 ? -20.707 -2.766 9.566 1.00 94.31 188 LEU A CA 1
ATOM 1370 C C . LEU A 1 188 ? -21.604 -3.374 10.643 1.00 94.31 188 LEU A C 1
ATOM 1372 O O . LEU A 1 188 ? -22.829 -3.384 10.523 1.00 94.31 188 LEU A O 1
ATOM 1376 N N . GLN A 1 189 ? -20.994 -3.791 11.748 1.00 93.56 189 GLN A N 1
ATOM 1377 C CA . GLN A 1 189 ? -21.698 -4.234 12.947 1.00 93.56 189 GLN A CA 1
ATOM 1378 C C . GLN A 1 189 ? -21.504 -3.244 14.089 1.00 93.56 189 GLN A C 1
ATOM 1380 O O . GLN A 1 189 ? -20.460 -2.611 14.227 1.00 93.56 189 GLN A O 1
ATOM 1385 N N . THR A 1 190 ? -22.525 -3.115 14.936 1.00 91.62 190 THR A N 1
ATOM 1386 C CA . THR A 1 190 ? -22.465 -2.272 16.134 1.00 91.62 190 THR A CA 1
ATOM 1387 C C . THR A 1 190 ? -22.410 -3.144 17.383 1.00 91.62 190 THR A C 1
ATOM 1389 O O . THR A 1 190 ? -23.329 -3.918 17.637 1.00 91.62 190 THR A O 1
ATOM 1392 N N . LEU A 1 191 ? -21.352 -2.985 18.178 1.00 90.69 191 LEU A N 1
ATOM 1393 C CA . LEU A 1 191 ? -21.117 -3.693 19.437 1.00 90.69 191 LEU A CA 1
ATOM 1394 C C . LEU A 1 191 ? -20.872 -2.672 20.561 1.00 90.69 191 LEU A C 1
ATOM 1396 O O . LEU A 1 191 ? -19.726 -2.288 20.810 1.00 90.69 191 LEU A O 1
ATOM 1400 N N . PRO A 1 192 ? -21.931 -2.182 21.233 1.00 92.00 192 PRO A N 1
ATOM 1401 C CA . PRO A 1 192 ? -21.787 -1.229 22.327 1.00 92.00 192 PRO A CA 1
ATOM 1402 C C . PRO A 1 192 ? -20.933 -1.803 23.461 1.00 92.00 192 PRO A C 1
ATOM 1404 O O . PRO A 1 192 ? -21.111 -2.950 23.864 1.00 92.00 192 PRO A O 1
ATOM 1407 N N . ILE A 1 193 ? -20.039 -0.989 24.025 1.00 92.19 193 ILE A N 1
ATOM 1408 C CA . ILE A 1 193 ? -19.098 -1.452 25.062 1.00 92.19 193 ILE A CA 1
ATOM 1409 C C . ILE A 1 193 ? -19.540 -1.108 26.485 1.00 92.19 193 ILE A C 1
ATOM 1411 O O . ILE A 1 193 ? -18.794 -1.356 27.426 1.00 92.19 193 ILE A O 1
ATOM 1415 N N . ASN A 1 194 ? -20.725 -0.516 26.658 1.00 91.00 194 ASN A N 1
ATOM 1416 C CA . ASN A 1 194 ? -21.176 0.049 27.934 1.00 91.00 194 ASN A CA 1
ATOM 1417 C C . ASN A 1 194 ? -21.180 -0.966 29.077 1.00 91.00 194 ASN A C 1
ATOM 1419 O O . ASN A 1 194 ? -20.686 -0.651 30.161 1.00 91.00 194 ASN A O 1
ATOM 1423 N N . ASP A 1 195 ? -21.673 -2.176 28.825 1.00 91.31 195 ASP A N 1
ATOM 1424 C CA . ASP A 1 195 ? -21.791 -3.207 29.857 1.00 91.31 195 ASP A CA 1
ATOM 1425 C C . ASP A 1 195 ? -20.411 -3.729 30.267 1.00 91.31 195 ASP A C 1
ATOM 1427 O O . ASP A 1 195 ? -20.081 -3.761 31.451 1.00 91.31 195 ASP A O 1
ATOM 1431 N N . ILE A 1 196 ? -19.564 -4.057 29.285 1.00 91.75 196 ILE A N 1
ATOM 1432 C CA . ILE A 1 196 ? -18.193 -4.535 29.524 1.00 91.75 196 ILE A CA 1
ATOM 1433 C C . ILE A 1 196 ? -17.381 -3.452 30.235 1.00 91.75 196 ILE A C 1
ATOM 1435 O O . ILE A 1 196 ? -16.702 -3.723 31.221 1.00 91.75 196 ILE A O 1
ATOM 1439 N N . HIS A 1 197 ? -17.484 -2.210 29.763 1.00 91.12 197 HIS A N 1
ATOM 1440 C CA . HIS A 1 197 ? -16.778 -1.079 30.341 1.00 91.12 197 HIS A CA 1
ATOM 1441 C C . HIS A 1 197 ? -17.182 -0.848 31.791 1.00 91.12 197 HIS A C 1
ATOM 1443 O O . HIS A 1 197 ? -16.298 -0.755 32.631 1.00 91.12 197 HIS A O 1
ATOM 1449 N N . SER A 1 198 ? -18.480 -0.837 32.106 1.00 91.44 198 SER A N 1
ATOM 1450 C CA . SER A 1 198 ? -18.957 -0.632 33.482 1.00 91.44 198 SER A CA 1
ATOM 1451 C C . SER A 1 198 ? -18.459 -1.722 34.433 1.00 91.44 198 SER A C 1
ATOM 1453 O O . SER A 1 198 ? -18.025 -1.413 35.535 1.00 91.44 198 SER A O 1
ATOM 1455 N N . ARG A 1 199 ? -18.416 -2.986 33.993 1.00 93.75 199 ARG A N 1
ATOM 1456 C CA . ARG A 1 199 ? -17.904 -4.095 34.818 1.00 93.75 199 ARG A CA 1
ATOM 1457 C C . ARG A 1 199 ? -16.414 -4.000 35.115 1.00 93.75 199 ARG A C 1
ATOM 1459 O O . ARG A 1 199 ? -15.988 -4.324 36.224 1.00 93.75 199 ARG A O 1
ATOM 1466 N N . VAL A 1 200 ? -15.612 -3.584 34.137 1.00 91.38 200 VAL A N 1
ATOM 1467 C CA . VAL A 1 200 ? -14.170 -3.420 34.358 1.00 91.38 200 VAL A CA 1
ATOM 1468 C C . VAL A 1 200 ? -13.881 -2.163 35.184 1.00 91.38 200 VAL A C 1
ATOM 1470 O O . VAL A 1 200 ? -13.005 -2.207 36.040 1.00 91.38 200 VAL A O 1
ATOM 1473 N N . ASP A 1 201 ? -14.648 -1.088 34.982 1.00 89.94 201 ASP A N 1
ATOM 1474 C CA . ASP A 1 201 ? -14.592 0.150 35.779 1.00 89.94 201 ASP A CA 1
ATOM 1475 C C . ASP A 1 201 ? -14.901 -0.148 37.263 1.00 89.94 201 ASP A C 1
ATOM 1477 O O . ASP A 1 201 ? -14.130 0.241 38.133 1.00 89.94 201 ASP A O 1
ATOM 1481 N N . GLU A 1 202 ? -15.945 -0.943 37.547 1.00 93.31 202 GLU A N 1
ATOM 1482 C CA . GLU A 1 202 ? -16.277 -1.442 38.898 1.00 93.31 202 GLU A CA 1
ATOM 1483 C C . GLU A 1 202 ? -15.141 -2.285 39.505 1.00 93.31 202 GLU A C 1
ATOM 1485 O O . GLU A 1 202 ? -14.801 -2.142 40.676 1.00 93.31 202 GLU A O 1
ATOM 1490 N N . SER A 1 203 ? -14.535 -3.170 38.709 1.00 94.12 203 SER A N 1
ATOM 1491 C CA . SER A 1 203 ? -13.494 -4.089 39.193 1.00 94.12 203 SER A CA 1
ATOM 1492 C C . SER A 1 203 ? -12.160 -3.399 39.495 1.00 94.12 203 SER A C 1
ATOM 1494 O O . SER A 1 203 ? -11.360 -3.944 40.251 1.00 94.12 203 SER A O 1
ATOM 1496 N N . LEU A 1 204 ? -11.910 -2.237 38.885 1.00 93.06 204 LEU A N 1
ATOM 1497 C CA . LEU A 1 204 ? -10.680 -1.450 39.019 1.00 93.06 204 LEU A CA 1
ATOM 1498 C C . LEU A 1 204 ? -10.940 -0.086 39.671 1.00 93.06 204 LEU A C 1
ATOM 1500 O O . LEU A 1 204 ? -10.153 0.845 39.497 1.00 93.06 204 LEU A O 1
ATOM 1504 N N . GLU A 1 205 ? -12.062 0.075 40.376 1.00 92.38 205 GLU A N 1
ATOM 1505 C CA . GLU A 1 205 ? -12.517 1.379 40.863 1.00 92.38 205 GLU A CA 1
ATOM 1506 C C . GLU A 1 205 ? -11.448 2.072 41.722 1.00 92.38 205 GLU A C 1
ATOM 1508 O O . GLU A 1 205 ? -11.169 3.263 41.552 1.00 92.38 205 GLU A O 1
ATOM 1513 N N . HIS A 1 206 ? -10.807 1.324 42.624 1.00 91.69 206 HIS A N 1
ATOM 1514 C CA . HIS A 1 206 ? -9.782 1.866 43.510 1.00 91.69 206 HIS A CA 1
ATOM 1515 C C . HIS A 1 206 ? -8.546 2.336 42.730 1.00 91.69 206 HIS A C 1
ATOM 1517 O O . HIS A 1 206 ? -8.050 3.445 42.943 1.00 91.69 206 HIS A O 1
ATOM 1523 N N . GLU A 1 207 ? -8.068 1.524 41.794 1.00 91.38 207 GLU A N 1
ATOM 1524 C CA . GLU A 1 207 ? -6.904 1.783 40.951 1.00 91.38 207 GLU A CA 1
ATOM 1525 C C . GLU A 1 207 ? -7.154 2.939 39.977 1.00 91.38 207 GLU A C 1
ATOM 1527 O O . GLU A 1 207 ? -6.279 3.777 39.768 1.00 91.38 207 GLU A O 1
ATOM 1532 N N . LEU A 1 208 ? -8.352 3.025 39.396 1.00 89.00 208 LEU A N 1
ATOM 1533 C CA . LEU A 1 208 ? -8.725 4.082 38.454 1.00 89.00 208 LEU A CA 1
ATOM 1534 C C . LEU A 1 208 ? -8.943 5.432 39.144 1.00 89.00 208 LEU A C 1
ATOM 1536 O O . LEU A 1 208 ? -8.706 6.469 38.525 1.00 89.00 208 LEU A O 1
ATOM 1540 N N . ASN A 1 209 ? -9.390 5.435 40.403 1.00 89.69 209 ASN A N 1
ATOM 1541 C CA . ASN A 1 209 ? -9.583 6.659 41.183 1.00 89.69 209 ASN A CA 1
ATOM 1542 C C . ASN A 1 209 ? -8.290 7.150 41.852 1.00 89.69 209 ASN A C 1
ATOM 1544 O O . ASN A 1 209 ? -8.138 8.351 42.068 1.00 89.69 209 ASN A O 1
ATOM 1548 N N . SER A 1 210 ? -7.364 6.244 42.179 1.00 90.12 210 SER A N 1
ATOM 1549 C CA . SER A 1 210 ? -6.040 6.590 42.724 1.00 90.12 210 SER A CA 1
ATOM 1550 C C . SER A 1 210 ? -4.975 6.821 41.644 1.00 90.12 210 SER A C 1
ATOM 1552 O O . SER A 1 210 ? -3.938 7.427 41.919 1.00 90.12 210 SER A O 1
ATOM 1554 N N . GLY A 1 211 ? -5.219 6.341 40.422 1.00 86.12 211 GLY A N 1
ATOM 1555 C CA . GLY A 1 211 ? -4.316 6.432 39.282 1.00 86.12 211 GLY A CA 1
ATOM 1556 C C . GLY A 1 211 ? -4.469 7.700 38.437 1.00 86.12 211 GLY A C 1
ATOM 1557 O O . GLY A 1 211 ? -5.257 8.602 38.711 1.00 86.12 211 GLY A O 1
ATOM 1558 N N . HIS A 1 212 ? -3.682 7.766 37.362 1.00 89.38 212 HIS A N 1
ATOM 1559 C CA . HIS A 1 212 ? -3.720 8.883 36.419 1.00 89.38 212 HIS A CA 1
ATOM 1560 C C . HIS A 1 212 ? -5.026 8.872 35.590 1.00 89.38 212 HIS A C 1
ATOM 1562 O O . HIS A 1 212 ? -5.413 7.798 35.123 1.00 89.38 212 HIS A O 1
ATOM 1568 N N . PRO A 1 213 ? -5.661 10.029 35.296 1.00 84.56 213 PRO A N 1
ATOM 1569 C CA . PRO A 1 213 ? -6.943 10.095 34.572 1.00 84.56 213 PRO A CA 1
ATOM 1570 C C . PRO A 1 213 ? -6.983 9.341 33.230 1.00 84.56 213 PRO A C 1
ATOM 1572 O O . PRO A 1 213 ? -7.983 8.706 32.898 1.00 84.56 213 PRO A O 1
ATOM 1575 N N . VAL A 1 214 ? -5.859 9.328 32.507 1.00 88.94 214 VAL A N 1
ATOM 1576 C CA . VAL A 1 214 ? -5.673 8.613 31.222 1.00 88.94 214 VAL A CA 1
ATOM 1577 C C . VAL A 1 214 ? -5.915 7.096 31.338 1.00 88.94 214 VAL A C 1
ATOM 1579 O O . VAL A 1 214 ? -6.191 6.424 30.346 1.00 88.94 214 VAL A O 1
ATOM 1582 N N . ALA A 1 215 ? -5.860 6.515 32.542 1.00 87.75 215 ALA A N 1
ATOM 1583 C CA . ALA A 1 215 ? -6.158 5.099 32.745 1.00 87.75 215 ALA A CA 1
ATOM 1584 C C . ALA A 1 215 ? -7.580 4.721 32.283 1.00 87.75 215 ALA A C 1
ATOM 1586 O O . ALA A 1 215 ? -7.752 3.655 31.689 1.00 87.75 215 ALA A O 1
ATOM 1587 N N . LYS A 1 216 ? -8.571 5.608 32.475 1.00 85.12 216 LYS A N 1
ATOM 1588 C CA . LYS A 1 216 ? -9.969 5.382 32.060 1.00 85.12 216 LYS A CA 1
ATOM 1589 C C . LYS A 1 216 ? -10.138 5.400 30.535 1.00 85.12 216 LYS A C 1
ATOM 1591 O O . LYS A 1 216 ? -10.897 4.604 29.986 1.00 85.12 216 LYS A O 1
ATOM 1596 N N . GLU A 1 217 ? -9.405 6.263 29.837 1.00 84.81 217 GLU A N 1
ATOM 1597 C CA . GLU A 1 217 ? -9.388 6.319 28.366 1.00 84.81 217 GLU A CA 1
ATOM 1598 C C . GLU A 1 217 ? -8.713 5.074 27.782 1.00 84.81 217 GLU A C 1
ATOM 1600 O O . GLU A 1 217 ? -9.282 4.379 26.936 1.00 84.81 217 GLU A O 1
ATOM 1605 N N . ASN A 1 218 ? -7.553 4.704 28.329 1.00 89.44 218 ASN A N 1
ATOM 1606 C CA . ASN A 1 218 ? -6.840 3.499 27.918 1.00 89.44 218 ASN A CA 1
ATOM 1607 C C . ASN A 1 218 ? -7.644 2.214 28.177 1.00 89.44 218 ASN A C 1
ATOM 1609 O O . ASN A 1 218 ? -7.466 1.218 27.474 1.00 89.44 218 ASN A O 1
ATOM 1613 N N . LEU A 1 219 ? -8.506 2.196 29.198 1.00 90.06 219 LEU A N 1
ATOM 1614 C CA . LEU A 1 219 ? -9.390 1.064 29.452 1.00 90.06 219 LEU A CA 1
ATOM 1615 C C . LEU A 1 219 ? -10.409 0.888 28.317 1.00 90.06 219 LEU A C 1
ATOM 1617 O O . LEU A 1 219 ? -10.550 -0.219 27.795 1.00 90.06 219 LEU A O 1
ATOM 1621 N N . GLN A 1 220 ? -11.065 1.971 27.886 1.00 88.69 220 GLN A N 1
ATOM 1622 C CA . GLN A 1 220 ? -11.979 1.931 26.736 1.00 88.69 220 GLN A CA 1
ATOM 1623 C C . GLN A 1 220 ? -11.262 1.431 25.479 1.00 88.69 220 GLN A C 1
ATOM 1625 O O . GLN A 1 220 ? -11.807 0.607 24.741 1.00 88.69 220 GLN A O 1
ATOM 1630 N N . ALA A 1 221 ? -10.021 1.881 25.273 1.00 88.94 221 ALA A N 1
ATOM 1631 C CA . ALA A 1 221 ? -9.186 1.422 24.177 1.00 88.94 221 ALA A CA 1
ATOM 1632 C C . ALA A 1 221 ? -8.955 -0.101 24.210 1.00 88.94 221 ALA A C 1
ATOM 1634 O O . ALA A 1 221 ? -9.252 -0.826 23.263 1.00 88.94 221 ALA A O 1
ATOM 1635 N N . ARG A 1 222 ? -8.518 -0.629 25.355 1.00 92.56 222 ARG A N 1
ATOM 1636 C CA . ARG A 1 222 ? -8.242 -2.067 25.515 1.00 92.56 222 ARG A CA 1
ATOM 1637 C C . ARG A 1 222 ? -9.475 -2.949 25.347 1.00 92.56 222 ARG A C 1
ATOM 1639 O O . ARG A 1 222 ? -9.366 -4.032 24.774 1.00 92.56 222 ARG A O 1
ATOM 1646 N N . ILE A 1 223 ? -10.641 -2.495 25.809 1.00 92.31 223 ILE A N 1
ATOM 1647 C CA . ILE A 1 223 ? -11.903 -3.224 25.626 1.00 92.31 223 ILE A CA 1
ATOM 1648 C C . ILE A 1 223 ? -12.228 -3.344 24.139 1.00 92.31 223 ILE A C 1
ATOM 1650 O O . ILE A 1 223 ? -12.453 -4.449 23.653 1.00 92.31 223 ILE A O 1
ATOM 1654 N N . ARG A 1 224 ? -12.188 -2.231 23.400 1.00 92.00 224 ARG A N 1
ATOM 1655 C CA . ARG A 1 224 ? -12.425 -2.245 21.953 1.00 92.00 224 ARG A CA 1
ATOM 1656 C C . ARG A 1 224 ? -11.412 -3.133 21.237 1.00 92.00 224 ARG A C 1
ATOM 1658 O O . ARG A 1 224 ? -11.820 -3.959 20.434 1.00 92.00 224 ARG A O 1
ATOM 1665 N N . GLY A 1 225 ? -10.122 -3.032 21.566 1.00 91.19 225 GLY A N 1
ATOM 1666 C CA . GLY A 1 225 ? -9.083 -3.894 20.989 1.00 91.19 225 GLY A CA 1
ATOM 1667 C C . GLY A 1 225 ? -9.363 -5.378 21.216 1.00 91.19 225 GLY A C 1
ATOM 1668 O O . GLY A 1 225 ? -9.290 -6.169 20.283 1.00 91.19 225 GLY A O 1
ATOM 1669 N N . THR A 1 226 ? -9.792 -5.741 22.425 1.00 92.12 226 THR A N 1
ATOM 1670 C CA . THR A 1 226 ? -10.205 -7.114 22.755 1.00 92.12 226 THR A CA 1
ATOM 1671 C C . THR A 1 226 ? -11.383 -7.573 21.897 1.00 92.12 226 THR A C 1
ATOM 1673 O O . THR A 1 226 ? -11.380 -8.702 21.415 1.00 92.12 226 THR A O 1
ATOM 1676 N N . LEU A 1 227 ? -12.370 -6.702 21.664 1.00 91.00 227 LEU A N 1
ATOM 1677 C CA . LEU A 1 227 ? -13.517 -7.020 20.815 1.00 91.00 227 LEU A CA 1
ATOM 1678 C C . LEU A 1 227 ? -13.117 -7.204 19.352 1.00 91.00 227 LEU A C 1
ATOM 1680 O O . LEU A 1 227 ? -13.541 -8.187 18.759 1.00 91.00 227 LEU A O 1
ATOM 1684 N N . VAL A 1 228 ? -12.271 -6.340 18.780 1.00 90.56 228 VAL A N 1
ATOM 1685 C CA . VAL A 1 228 ? -11.836 -6.520 17.380 1.00 90.56 228 VAL A CA 1
ATOM 1686 C C . VAL A 1 228 ? -10.980 -7.787 17.218 1.00 90.56 228 VAL A C 1
ATOM 1688 O O . VAL A 1 228 ? -11.064 -8.452 16.191 1.00 90.56 228 VAL A O 1
ATOM 1691 N N . MET A 1 229 ? -10.184 -8.157 18.229 1.00 87.81 229 MET A N 1
ATOM 1692 C CA . MET A 1 229 ? -9.391 -9.399 18.215 1.00 87.81 229 MET A CA 1
ATOM 1693 C C . MET A 1 229 ? -10.250 -10.657 18.414 1.00 87.81 229 MET A C 1
ATOM 1695 O O . MET A 1 229 ? -9.893 -11.731 17.937 1.00 87.81 229 MET A O 1
ATOM 1699 N N . GLY A 1 230 ? -11.348 -10.545 19.168 1.00 86.00 230 GLY A N 1
ATOM 1700 C CA . GLY A 1 230 ? -12.239 -11.657 19.502 1.00 86.00 230 GLY A CA 1
ATOM 1701 C C . GLY A 1 230 ? -13.437 -11.822 18.568 1.00 86.00 230 GLY A C 1
ATOM 1702 O O . GLY A 1 230 ? -14.099 -12.858 18.625 1.00 86.00 230 GLY A O 1
ATOM 1703 N N . ALA A 1 231 ? -13.742 -10.821 17.740 1.00 81.25 231 ALA A N 1
ATOM 1704 C CA . ALA A 1 231 ? -14.871 -10.849 16.824 1.00 81.25 231 ALA A CA 1
ATOM 1705 C C . ALA A 1 231 ? -14.655 -11.915 15.736 1.00 81.25 231 ALA A C 1
ATOM 1707 O O . ALA A 1 231 ? -13.675 -11.840 14.992 1.00 81.25 231 ALA A O 1
ATOM 1708 N N . PRO A 1 232 ? -15.551 -12.911 15.621 1.00 70.69 232 PRO A N 1
ATOM 1709 C CA . PRO A 1 232 ? -15.519 -13.837 14.502 1.00 70.69 232 PRO A CA 1
ATOM 1710 C C . PRO A 1 232 ? -16.081 -13.157 13.248 1.00 70.69 232 PRO A C 1
ATOM 1712 O O . PRO A 1 232 ? -17.061 -12.415 13.331 1.00 70.69 232 PRO A O 1
ATOM 1715 N N . MET A 1 233 ? -15.522 -13.463 12.077 1.00 68.06 233 MET A N 1
ATOM 1716 C CA . MET A 1 233 ? -16.154 -13.078 10.815 1.00 68.06 233 MET A CA 1
ATOM 1717 C C . MET A 1 233 ? -17.487 -13.835 10.638 1.00 68.06 233 MET A C 1
ATOM 1719 O O . MET A 1 233 ? -17.552 -15.046 10.892 1.00 68.06 233 MET A O 1
ATOM 1723 N N . PRO A 1 234 ? -18.565 -13.167 10.187 1.00 61.97 234 PRO A N 1
ATOM 1724 C CA . PRO A 1 234 ? -19.829 -13.815 9.861 1.00 61.97 234 PRO A CA 1
ATOM 1725 C C . PRO A 1 234 ? -19.642 -14.990 8.893 1.00 61.97 234 PRO A C 1
ATOM 1727 O O . PRO A 1 234 ? -18.933 -14.898 7.893 1.00 61.97 234 PRO A O 1
ATOM 1730 N N . GLY A 1 235 ? -20.286 -16.120 9.195 1.00 55.59 235 GLY A N 1
ATOM 1731 C CA . GLY A 1 235 ? -20.260 -17.318 8.347 1.00 55.59 235 GLY A CA 1
ATOM 1732 C C . GLY A 1 235 ? -19.065 -18.258 8.551 1.00 55.59 235 GLY A C 1
ATOM 1733 O O . GLY A 1 235 ? -19.106 -19.380 8.046 1.00 55.59 235 GLY A O 1
ATOM 1734 N N . GLU A 1 236 ? -18.051 -17.883 9.336 1.00 51.91 236 GLU A N 1
ATOM 1735 C CA . GLU A 1 236 ? -16.917 -18.762 9.637 1.00 51.91 236 GLU A CA 1
ATOM 1736 C C . GLU A 1 236 ? -17.117 -19.545 10.938 1.00 51.91 236 GLU A C 1
ATOM 1738 O O . GLU A 1 236 ? -17.361 -19.006 12.018 1.00 51.91 236 GLU A O 1
ATOM 1743 N N . ARG A 1 237 ? -17.018 -20.875 10.834 1.00 43.12 237 ARG A N 1
ATOM 1744 C CA . ARG A 1 237 ? -16.928 -21.756 12.001 1.00 43.12 237 ARG A CA 1
ATOM 1745 C C . ARG A 1 237 ? -15.485 -21.768 12.481 1.00 43.12 237 ARG A C 1
ATOM 1747 O O . ARG A 1 237 ? -14.581 -21.996 11.684 1.00 43.12 237 ARG A O 1
ATOM 1754 N N . TRP A 1 238 ? -15.294 -21.617 13.789 1.00 42.47 238 TRP A N 1
ATOM 1755 C CA . TRP A 1 238 ? -14.003 -21.822 14.442 1.00 42.47 238 TRP A CA 1
ATOM 1756 C C . TRP A 1 238 ? -13.357 -23.132 13.955 1.00 42.47 238 TRP A C 1
ATOM 1758 O O . TRP A 1 238 ? -14.009 -24.185 14.052 1.00 42.47 238 TRP A O 1
ATOM 1768 N N . PRO A 1 239 ? -12.117 -23.115 13.428 1.00 43.44 239 PRO A N 1
ATOM 1769 C CA . PRO A 1 239 ? -11.455 -24.340 13.010 1.00 43.44 239 PRO A CA 1
ATOM 1770 C C . PRO A 1 239 ? -11.352 -25.269 14.221 1.00 43.44 239 PRO A C 1
ATOM 1772 O O . PRO A 1 239 ? -10.838 -24.899 15.276 1.00 43.44 239 PRO A O 1
ATOM 1775 N N . SER A 1 240 ? -11.919 -26.473 14.105 1.00 37.00 240 SER A N 1
ATOM 1776 C CA . SER A 1 240 ? -11.946 -27.414 15.227 1.00 37.00 240 SER A CA 1
ATOM 1777 C C . SER A 1 240 ? -10.513 -27.676 15.729 1.00 37.00 240 SER A C 1
ATOM 1779 O O . SER A 1 240 ? -9.614 -27.742 14.889 1.00 37.00 240 SER A O 1
ATOM 1781 N N . PRO A 1 241 ? -10.270 -27.896 17.038 1.00 41.00 241 PRO A N 1
ATOM 1782 C CA . PRO A 1 241 ? -8.921 -27.960 17.630 1.00 41.00 241 PRO A CA 1
ATOM 1783 C C . PRO A 1 241 ? -8.023 -29.129 17.172 1.00 41.00 241 PRO A C 1
ATOM 1785 O O . PRO A 1 241 ? -7.044 -29.460 17.839 1.00 41.00 241 PRO A O 1
ATOM 1788 N N . ARG A 1 242 ? -8.350 -29.830 16.084 1.00 36.25 242 ARG A N 1
ATOM 1789 C CA . ARG A 1 242 ? -7.617 -31.019 15.647 1.00 36.25 242 ARG A CA 1
ATOM 1790 C C . ARG A 1 242 ? -6.434 -30.646 14.753 1.00 36.25 242 ARG A C 1
ATOM 1792 O O . ARG A 1 242 ? -6.526 -30.693 13.536 1.00 36.25 242 ARG A O 1
ATOM 1799 N N . GLY A 1 243 ? -5.299 -30.366 15.387 1.00 39.59 243 GLY A N 1
ATOM 1800 C CA . GLY A 1 243 ? -3.973 -30.766 14.893 1.00 39.59 243 GLY A CA 1
ATOM 1801 C C . GLY A 1 243 ? -3.356 -30.026 13.699 1.00 39.59 243 GLY A C 1
ATOM 1802 O O . GLY A 1 243 ? -2.216 -30.326 13.357 1.00 39.59 243 GLY A O 1
ATOM 1803 N N . THR A 1 244 ? -4.026 -29.055 13.084 1.00 38.91 244 THR A N 1
ATOM 1804 C CA . THR A 1 244 ? -3.425 -28.163 12.078 1.00 38.91 244 THR A CA 1
ATOM 1805 C C . THR A 1 244 ? -3.114 -26.805 12.697 1.00 38.91 244 THR A C 1
ATOM 1807 O O . THR A 1 244 ? -3.859 -26.342 13.559 1.00 38.91 244 THR A O 1
ATOM 1810 N N . ARG A 1 245 ? -1.998 -26.177 12.288 1.00 39.34 245 ARG A N 1
ATOM 1811 C CA . ARG A 1 245 ? -1.626 -24.807 12.690 1.00 39.34 245 ARG A CA 1
ATOM 1812 C C . ARG A 1 245 ? -2.869 -23.918 12.648 1.00 39.34 245 ARG A C 1
ATOM 1814 O O . ARG A 1 245 ? -3.596 -23.951 11.657 1.00 39.34 245 ARG A O 1
ATOM 1821 N N . VAL A 1 246 ? -3.105 -23.154 13.713 1.00 41.91 246 VAL A N 1
ATOM 1822 C CA . VAL A 1 246 ? -4.149 -22.126 13.728 1.00 41.91 246 VAL A CA 1
ATOM 1823 C C . VAL A 1 246 ? -3.688 -21.018 12.779 1.00 41.91 246 VAL A C 1
ATOM 1825 O O . VAL A 1 246 ? -3.029 -20.073 13.196 1.00 41.91 246 VAL A O 1
ATOM 1828 N N . ASN A 1 247 ? -3.945 -21.192 11.484 1.00 41.84 247 ASN A N 1
ATOM 1829 C CA . ASN A 1 247 ? -3.955 -20.084 10.544 1.00 41.84 247 ASN A CA 1
ATOM 1830 C C . ASN A 1 247 ? -5.271 -19.364 10.792 1.00 41.84 247 ASN A C 1
ATOM 1832 O O . ASN A 1 247 ? -6.334 -19.918 10.520 1.00 41.84 247 ASN A O 1
ATOM 1836 N N . TRP A 1 248 ? -5.189 -18.176 11.376 1.00 47.44 248 TRP A N 1
ATOM 1837 C CA . TRP A 1 248 ? -6.306 -17.249 11.418 1.00 47.44 248 TRP A CA 1
ATOM 1838 C C . TRP A 1 248 ? -6.448 -16.685 10.003 1.00 47.44 248 TRP A C 1
ATOM 1840 O O . TRP A 1 248 ? -5.534 -15.989 9.565 1.00 47.44 248 TRP A O 1
ATOM 1850 N N . PRO A 1 249 ? -7.526 -16.987 9.259 1.00 52.91 249 PRO A N 1
ATOM 1851 C CA . PRO A 1 249 ? -7.692 -16.467 7.902 1.00 52.91 249 PRO A CA 1
ATOM 1852 C C . PRO A 1 249 ? -8.074 -14.976 7.893 1.00 52.91 249 PRO A C 1
ATOM 1854 O O . PRO A 1 249 ? -8.405 -14.427 6.844 1.00 52.91 249 PRO A O 1
ATOM 1857 N N . TRP A 1 250 ? -8.016 -14.308 9.050 1.00 50.34 250 TRP A N 1
ATOM 1858 C CA . TRP A 1 250 ? -8.310 -12.894 9.220 1.00 50.34 250 TRP A CA 1
ATOM 1859 C C . TRP A 1 250 ? -7.269 -12.186 10.088 1.00 50.34 250 TRP A C 1
ATOM 1861 O O . TRP A 1 250 ? -6.688 -12.777 11.003 1.00 50.34 250 TRP A O 1
ATOM 1871 N N . VAL A 1 251 ? -7.076 -10.893 9.823 1.00 55.84 251 VAL A N 1
ATOM 1872 C CA . VAL A 1 251 ? -6.302 -9.988 10.682 1.00 55.84 251 VAL A CA 1
ATOM 1873 C C . VAL A 1 251 ? -7.191 -8.891 11.238 1.00 55.84 251 VAL A C 1
ATOM 1875 O O . VAL A 1 251 ? -8.087 -8.361 10.582 1.00 55.84 251 VAL A O 1
ATOM 1878 N N . THR A 1 252 ? -6.903 -8.556 12.485 1.00 54.03 252 THR A N 1
ATOM 1879 C CA . THR A 1 252 ? -7.535 -7.481 13.225 1.00 54.03 252 THR A CA 1
ATOM 1880 C C . THR A 1 252 ? -6.681 -6.224 13.115 1.00 54.03 252 THR A C 1
ATOM 1882 O O . THR A 1 252 ? -5.527 -6.221 13.544 1.00 54.03 252 THR A O 1
ATOM 1885 N N . VAL A 1 253 ? -7.254 -5.134 12.605 1.00 56.53 253 VAL A N 1
ATOM 1886 C CA . VAL A 1 253 ? -6.587 -3.827 12.573 1.00 56.53 253 VAL A CA 1
ATOM 1887 C C . VAL A 1 253 ? -7.289 -2.876 13.531 1.00 56.53 253 VAL A C 1
ATOM 1889 O O . VAL A 1 253 ? -8.504 -2.665 13.489 1.00 56.53 253 VAL A O 1
ATOM 1892 N N . HIS A 1 254 ? -6.500 -2.292 14.426 1.00 46.97 254 HIS A N 1
ATOM 1893 C CA . HIS A 1 254 ? -6.998 -1.419 15.470 1.00 46.97 254 HIS A CA 1
ATOM 1894 C C . HIS A 1 254 ? -6.653 0.042 15.171 1.00 46.97 254 HIS A C 1
ATOM 1896 O O . HIS A 1 254 ? -5.623 0.540 15.615 1.00 46.97 254 HIS A O 1
ATOM 1902 N N . CYS A 1 255 ? -7.511 0.735 14.415 1.00 42.62 255 CYS A N 1
ATOM 1903 C CA . CYS A 1 255 ? -7.378 2.178 14.199 1.00 42.62 255 CYS A CA 1
ATOM 1904 C C . CYS A 1 255 ? -8.106 2.908 15.344 1.00 42.62 255 CYS A C 1
ATOM 1906 O O . CYS A 1 255 ? -9.329 3.044 15.343 1.00 42.62 255 CYS A O 1
ATOM 1908 N N . MET A 1 256 ? -7.357 3.315 16.373 1.00 36.72 256 MET A N 1
ATOM 1909 C CA . MET A 1 256 ? -7.881 4.139 17.462 1.00 36.72 256 MET A CA 1
ATOM 1910 C C . MET A 1 256 ? -7.517 5.595 17.268 1.00 36.72 256 MET A C 1
ATOM 1912 O O . MET A 1 256 ? -6.345 5.949 17.344 1.00 36.72 256 MET A O 1
ATOM 1916 N N . ALA A 1 257 ? -8.539 6.431 17.121 1.00 32.81 257 ALA A N 1
ATOM 1917 C CA . ALA A 1 257 ? -8.424 7.806 17.570 1.00 32.81 257 ALA A CA 1
ATOM 1918 C C . ALA A 1 257 ? -8.379 7.768 19.106 1.00 32.81 257 ALA A C 1
ATOM 1920 O O . ALA A 1 257 ? -9.330 7.292 19.737 1.00 32.81 257 ALA A O 1
ATOM 1921 N N . THR A 1 258 ? -7.246 8.167 19.680 1.00 32.16 258 THR A N 1
ATOM 1922 C CA . THR A 1 258 ? -7.165 8.601 21.083 1.00 32.16 258 THR A CA 1
ATOM 1923 C C . THR A 1 258 ? -7.864 9.936 21.240 1.00 32.16 258 THR A C 1
ATOM 1925 O O . THR A 1 258 ? -7.567 10.818 20.401 1.00 32.16 258 THR A O 1
#

Radius of gyration: 24.53 Å; chains: 1; bounding box: 54×48×74 Å

Sequence (258 aa):
MAVSVNLSSSPYHLSKEGVRAKLVRKAASTLGHPFLLCNQVGGNDDLLFDGRSIAGWPDGTIVQGPAWSTGILLIDIDHPDAASWIPLDSNTFKLEIVAPNEQPTHPPKGHDLLSAVTMGLADYCQKSGIEKIVLGMSGGIDSAVCAAIACDAVGPENVLGLAMPSRHSSDHSIEDAKATAEALGMELQTLPINDI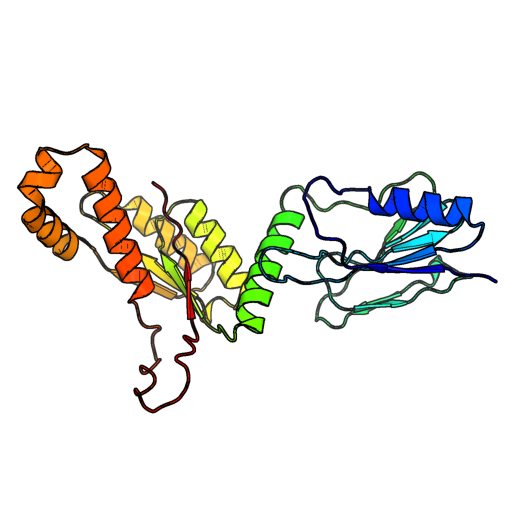HSRVDESLEHELNSGHPVAKENLQARIRGTLVMGAPMPGERWPSPRGTRVNWPWVTVHCMAT

Foldseek 3Di:
DDEEEAEEADFDDPPCFQVVLVVQQVVQLVVVFKYWYFYDAFADVPTGTQGFTKI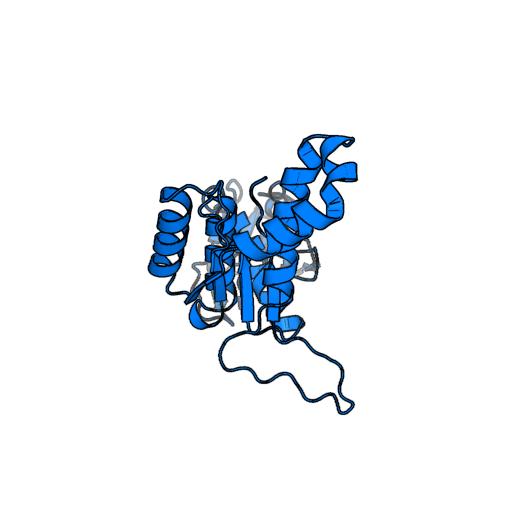AHNQSKMKTDGTRFDWDFDADRVCRVPIDTGGPDPDDDDIDIAHNPGGDDDDPPPPNVLSRLLRNLLRVLVVLLAQAEEEEQQLDPQSLSVLLSRCSRRNQARYEYEDEDEPPRDPNRVVSSVVSNVVSVHHYDYDYCHVVLVVVCVVCVVVCVPDDVCVSVVSSLVSSQVCLVPDDDPPDDDDPPPDDPPSPSYDYDYRDDD

pLDDT: mean 87.02, std 15.15, range [32.16, 98.06]

Secondary structure (DSSP, 8-state):
---EEEEE-----GGGTTHHHHHHHHHHHHHTS-EEEEE-EEEETTEEEEB--EEE-TTS-EEEPPBS--EEEE--SS-GGG-EEEESSS---PPEEE-TT--PPPPPTTHHHHHHHHHHHHHHHHHHT--EEEEEE-SSHHHHHHHHHHHHHH-GGGEEEEE---TT--HHHHHHHHHHHHHHT-EEEE---HHHHHHHHHHTHHHHHHS-THHHHHHHHHHHHHHHHHPPPTTPPPPPSSSS----SEEEE-----